Protein AF-A0A195E1C8-F1 (afdb_monomer)

InterPro domains:
  IPR008906 HAT, C-terminal dimerisation domain [PF05699] (129-199)
  IPR012337 Ribonuclease H-like superfamily [SSF53098] (57-199)
  IPR036397 Ribonuclease H superfamily [G3DSA:3.30.420.10] (8-126)
  IPR052709 Transposase-Methyltransferase Hybrid [PTHR46060] (1-64)

Organism: NCBI:txid471704

Sequence (203 aa):
MKKLSARWVPRLLTVDQKQQRVDDSTAGLALLQRNRANFFRRFETMAETWIHYHTSEFIRQSAEIAMMADKYNLVKTLFLCKCEKLYRREVSTNEEKNSSTSSNDEDFFHDFIKNSNTNNPIEKQNIVEMECLRYFEDKSKTVDSIINYNLIQKVFRQYNTILPSSVPVERLFSASDQILTPRTNRLSDTMFEILLMLKKREK

Mean predicted aligned error: 19.1 Å

Foldseek 3Di:
DDCPDLDDDDPDDDPVRVVVVVVVVVVLVVVCVVCVPCSVVPDDDDDDHDDDDDDDVVCVVVVVVVVVVVVVVVVLVVVLVVLLVVLVVVVVVVVVPPPDDDDDDDDPCPVVPVPDDDDDPVVSSVVSVVLVVVVVPDPDPDPVVCVVRVSSVVVCCVPVVPDPDCVVVVVLVVVLCVCCDPVNVPDDPVRSVVVSVVVVVVD

pLDDT: mean 75.33, std 15.94, range [32.06, 96.75]

Structure (mmCIF, N/CA/C/O backbone):
data_AF-A0A195E1C8-F1
#
_entry.id   AF-A0A195E1C8-F1
#
loop_
_atom_site.group_PDB
_atom_site.id
_atom_site.type_symbol
_atom_site.label_atom_id
_atom_site.label_alt_id
_atom_site.label_comp_id
_atom_site.label_asym_id
_atom_site.label_entity_id
_atom_site.label_seq_id
_atom_site.pdbx_PDB_ins_code
_atom_site.Cartn_x
_atom_site.Cartn_y
_atom_site.Cartn_z
_atom_site.occupancy
_atom_site.B_iso_or_equiv
_atom_site.auth_seq_id
_atom_site.auth_comp_id
_atom_site.auth_asym_id
_atom_site.auth_atom_id
_atom_site.pdbx_PDB_model_num
ATOM 1 N N . MET A 1 1 ? 26.237 -40.849 0.574 1.00 56.75 1 MET A N 1
ATOM 2 C CA . MET A 1 1 ? 26.755 -39.477 0.351 1.00 56.75 1 MET A CA 1
ATOM 3 C C . MET A 1 1 ? 26.940 -38.790 1.699 1.00 56.75 1 MET A C 1
ATOM 5 O O . MET A 1 1 ? 26.199 -39.126 2.611 1.00 56.75 1 MET A O 1
ATOM 9 N N . LYS A 1 2 ? 27.943 -37.920 1.870 1.00 57.19 2 LYS A N 1
ATOM 10 C CA . LYS A 1 2 ? 28.095 -37.101 3.090 1.00 57.19 2 LYS A CA 1
ATOM 11 C C . LYS A 1 2 ? 27.652 -35.675 2.750 1.00 57.19 2 LYS A C 1
ATOM 13 O O . LYS A 1 2 ? 28.057 -35.159 1.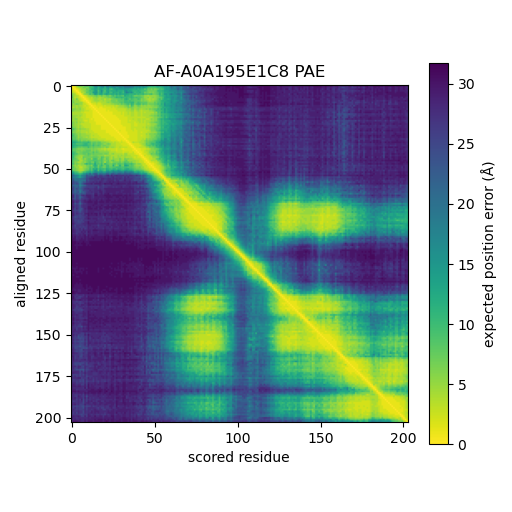713 1.00 57.19 2 LYS A O 1
ATOM 18 N N . LYS A 1 3 ? 26.819 -35.061 3.590 1.00 66.12 3 LYS A N 1
ATOM 19 C CA . LYS A 1 3 ? 26.414 -33.658 3.432 1.00 66.12 3 LYS A CA 1
ATOM 20 C C . LYS A 1 3 ? 27.572 -32.780 3.920 1.00 66.12 3 LYS A C 1
ATOM 22 O O . LYS A 1 3 ? 27.822 -32.721 5.115 1.00 66.12 3 LYS A O 1
ATOM 27 N N . LEU A 1 4 ? 28.333 -32.205 2.988 1.00 63.31 4 LEU A N 1
ATOM 28 C CA . LEU A 1 4 ? 29.493 -31.343 3.280 1.00 63.31 4 LEU A CA 1
ATOM 29 C C . LEU A 1 4 ? 29.140 -29.850 3.209 1.00 63.31 4 LEU A C 1
ATOM 31 O O . LEU A 1 4 ? 29.823 -29.022 3.798 1.00 63.31 4 LEU A O 1
ATOM 35 N N . SER A 1 5 ? 28.065 -29.512 2.501 1.00 69.81 5 SER A N 1
ATOM 36 C CA . SER A 1 5 ? 27.482 -28.175 2.419 1.00 69.81 5 SER A CA 1
ATOM 37 C C . SER A 1 5 ? 25.958 -28.303 2.317 1.00 69.81 5 SER A C 1
ATOM 39 O O . SER A 1 5 ? 25.418 -29.413 2.365 1.00 69.81 5 SER A O 1
ATOM 41 N N . ALA A 1 6 ? 25.234 -27.192 2.150 1.00 67.88 6 ALA A N 1
ATOM 42 C CA . ALA A 1 6 ? 23.796 -27.231 1.861 1.00 67.88 6 ALA A CA 1
ATOM 43 C C . ALA A 1 6 ? 23.455 -28.073 0.608 1.00 67.88 6 ALA A C 1
ATOM 45 O O . ALA A 1 6 ? 22.307 -28.484 0.442 1.00 67.88 6 ALA A O 1
ATOM 46 N N . ARG A 1 7 ? 24.455 -28.383 -0.233 1.00 72.19 7 ARG A N 1
ATOM 47 C CA . ARG A 1 7 ? 24.347 -29.225 -1.426 1.00 72.19 7 ARG A CA 1
ATOM 48 C C . ARG A 1 7 ? 24.925 -30.624 -1.202 1.00 72.19 7 ARG A C 1
ATOM 50 O O . ARG A 1 7 ? 25.879 -30.836 -0.451 1.00 72.19 7 ARG A O 1
ATOM 57 N N . TRP A 1 8 ? 24.363 -31.591 -1.919 1.00 74.62 8 TRP A N 1
ATOM 58 C CA . TRP A 1 8 ? 24.885 -32.951 -1.966 1.00 74.62 8 TRP A CA 1
ATOM 59 C C . TRP A 1 8 ? 26.153 -32.995 -2.817 1.00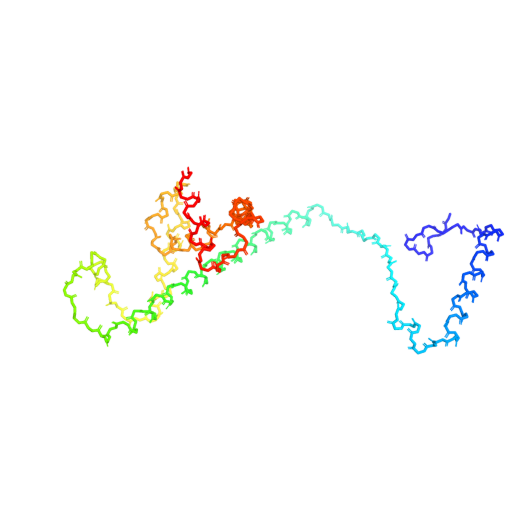 74.62 8 TRP A C 1
ATOM 61 O O . TRP A 1 8 ? 26.122 -32.677 -4.003 1.00 74.62 8 TRP A O 1
ATOM 71 N N . VAL A 1 9 ? 27.268 -33.403 -2.213 1.00 78.44 9 VAL A N 1
ATOM 72 C CA . VAL A 1 9 ? 28.532 -33.628 -2.924 1.00 78.44 9 VAL A CA 1
ATOM 73 C C . VAL A 1 9 ? 28.805 -35.138 -2.964 1.00 78.44 9 VAL A C 1
ATOM 75 O O . VAL A 1 9 ? 28.730 -35.795 -1.915 1.00 78.44 9 VAL A O 1
ATOM 78 N N . PRO A 1 10 ? 29.102 -35.721 -4.142 1.00 82.06 10 PRO A N 1
ATOM 79 C CA . PRO A 1 10 ? 29.495 -37.122 -4.253 1.00 82.06 10 PRO A CA 1
ATOM 80 C C . PRO A 1 10 ? 30.696 -37.450 -3.361 1.00 82.06 10 PRO A C 1
ATOM 82 O O . PRO A 1 10 ? 31.573 -36.619 -3.140 1.00 82.06 10 PRO A O 1
ATOM 85 N N . ARG A 1 11 ? 30.750 -38.682 -2.840 1.00 79.62 11 ARG A N 1
ATOM 86 C CA . ARG A 1 11 ? 31.858 -39.111 -1.964 1.00 79.62 11 ARG A CA 1
ATOM 87 C C . ARG A 1 11 ? 33.185 -39.226 -2.729 1.00 79.62 11 ARG A C 1
ATOM 89 O O . ARG A 1 11 ? 34.232 -39.006 -2.133 1.00 79.62 11 ARG A O 1
ATOM 96 N N . LEU A 1 12 ? 33.131 -39.566 -4.015 1.00 86.62 12 LEU A N 1
ATOM 97 C CA . LEU A 1 12 ? 34.284 -39.663 -4.903 1.00 86.62 12 LEU A CA 1
ATOM 98 C C . LEU A 1 12 ? 33.998 -38.834 -6.157 1.00 86.62 12 LEU A C 1
ATOM 100 O O . LEU A 1 12 ? 32.923 -38.962 -6.737 1.00 86.62 12 LEU A O 1
ATOM 104 N N . LEU A 1 13 ? 34.946 -37.982 -6.541 1.00 87.81 13 LEU A N 1
ATOM 105 C CA . LEU A 1 13 ? 34.882 -37.210 -7.782 1.00 87.81 13 LEU A CA 1
ATOM 106 C C . LEU A 1 13 ? 35.464 -38.029 -8.934 1.00 87.81 13 LEU A C 1
ATOM 108 O O . LEU A 1 13 ? 36.477 -38.714 -8.745 1.00 87.81 13 LEU A O 1
ATOM 112 N N . THR A 1 14 ? 34.862 -37.914 -10.116 1.00 93.00 14 THR A N 1
ATOM 113 C CA . THR A 1 14 ? 35.439 -38.461 -11.352 1.00 93.00 14 THR A CA 1
ATOM 114 C C . THR A 1 14 ? 36.724 -37.716 -11.719 1.00 93.00 14 THR A C 1
ATOM 116 O O . THR A 1 14 ? 37.003 -36.636 -11.190 1.00 93.00 14 THR A O 1
ATOM 119 N N . VAL A 1 15 ? 37.529 -38.295 -12.611 1.00 94.56 15 VAL A N 1
ATOM 120 C CA . VAL A 1 15 ? 38.756 -37.648 -13.103 1.00 94.56 15 VAL A CA 1
ATOM 121 C C . VAL A 1 15 ? 38.426 -36.291 -13.732 1.00 94.56 15 VAL A C 1
ATOM 123 O O . VAL A 1 15 ? 39.026 -35.292 -13.348 1.00 94.56 15 VAL A O 1
ATOM 126 N N . ASP A 1 16 ? 37.382 -36.224 -14.558 1.00 94.56 16 ASP A N 1
ATOM 127 C CA . ASP A 1 16 ? 36.957 -34.984 -15.221 1.00 94.56 16 ASP A CA 1
ATOM 128 C C . ASP A 1 16 ? 36.503 -33.908 -14.226 1.00 94.56 16 ASP A C 1
ATOM 130 O O . ASP A 1 16 ? 36.872 -32.745 -14.342 1.00 94.56 16 ASP A O 1
ATOM 134 N N . GLN A 1 17 ? 35.761 -34.285 -13.176 1.00 92.12 17 GLN A N 1
ATOM 135 C CA . GLN A 1 17 ? 35.348 -33.346 -12.125 1.00 92.12 17 GLN A CA 1
ATOM 136 C C . GLN A 1 17 ? 36.534 -32.797 -11.327 1.00 92.12 17 GLN A C 1
ATOM 138 O O . GLN A 1 17 ? 36.474 -31.674 -10.822 1.00 92.12 17 GLN A O 1
ATOM 143 N N . LYS A 1 18 ? 37.596 -33.593 -11.160 1.00 94.69 18 LYS A N 1
ATOM 144 C CA . LYS A 1 18 ? 38.837 -33.126 -10.534 1.00 94.69 18 LYS A CA 1
ATOM 145 C C . LYS A 1 18 ? 39.574 -32.178 -11.46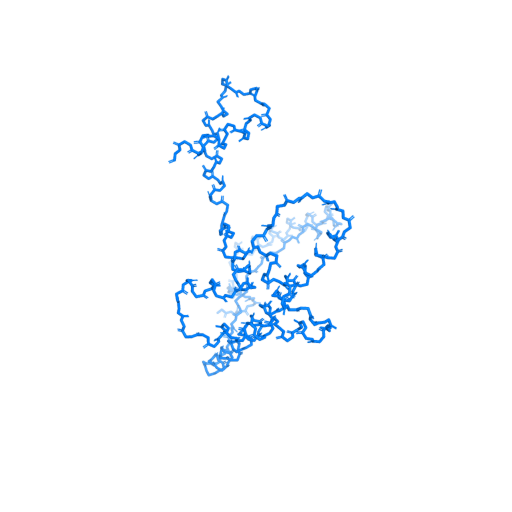7 1.00 94.69 18 LYS A C 1
ATOM 147 O O . LYS A 1 18 ? 40.014 -31.135 -10.997 1.00 94.69 18 LYS A O 1
ATOM 152 N N . GLN A 1 19 ? 39.652 -32.515 -12.753 1.00 96.00 19 GLN A N 1
ATOM 153 C CA . GLN A 1 19 ? 40.309 -31.678 -13.748 1.00 96.00 19 GLN A CA 1
ATOM 154 C C . GLN A 1 19 ? 39.620 -30.316 -13.862 1.00 96.00 19 GLN A C 1
ATOM 156 O O . GLN A 1 19 ? 40.274 -29.300 -13.667 1.00 96.00 19 GLN A O 1
ATOM 161 N N . GLN A 1 20 ? 38.290 -30.290 -13.984 1.00 95.94 20 GLN A N 1
ATOM 162 C CA . GLN A 1 20 ? 37.521 -29.044 -14.025 1.00 95.94 20 GLN A CA 1
ATOM 163 C C . GLN A 1 20 ? 37.791 -28.153 -12.804 1.00 95.94 20 GLN A C 1
ATOM 165 O O . GLN A 1 20 ? 37.985 -26.951 -12.931 1.00 95.94 20 GLN A O 1
ATOM 170 N N . ARG A 1 21 ? 37.869 -28.740 -11.601 1.00 95.19 21 ARG A N 1
ATOM 171 C CA . ARG A 1 21 ? 38.192 -27.983 -10.381 1.00 95.19 21 ARG A CA 1
ATOM 172 C C . ARG A 1 21 ? 39.600 -27.398 -10.407 1.00 95.19 21 ARG A C 1
ATOM 174 O O . ARG A 1 21 ? 39.793 -26.301 -9.883 1.00 95.19 21 ARG A O 1
ATOM 181 N N . VAL A 1 22 ? 40.574 -28.130 -10.949 1.00 96.12 22 VAL A N 1
ATOM 182 C CA . VAL A 1 22 ? 41.952 -27.646 -11.112 1.00 96.12 22 VAL A CA 1
ATOM 183 C C . VAL A 1 22 ? 41.982 -26.501 -12.119 1.00 96.12 22 VAL A C 1
ATOM 185 O O . VAL A 1 22 ? 42.577 -25.466 -11.822 1.00 96.12 22 VAL A O 1
ATOM 188 N N . ASP A 1 23 ? 41.291 -26.643 -13.247 1.00 96.75 23 ASP A N 1
ATOM 189 C CA . ASP A 1 23 ? 41.237 -25.631 -14.303 1.00 96.75 23 ASP A CA 1
ATOM 190 C C . ASP A 1 23 ? 40.581 -24.337 -13.792 1.00 96.75 23 ASP A C 1
ATOM 192 O O . ASP A 1 23 ? 41.184 -23.263 -13.870 1.00 96.75 23 ASP A O 1
ATOM 196 N N . ASP A 1 24 ? 39.411 -24.444 -13.151 1.00 94.44 24 ASP A N 1
ATOM 197 C CA . ASP A 1 24 ? 38.686 -23.310 -12.560 1.00 94.44 24 ASP A CA 1
ATOM 198 C C . ASP A 1 24 ? 39.522 -22.600 -11.482 1.00 94.44 24 ASP A C 1
ATOM 200 O O . ASP A 1 24 ? 39.587 -21.368 -11.429 1.00 94.44 24 ASP A O 1
ATOM 204 N N . SER A 1 25 ? 40.201 -23.374 -10.626 1.00 95.19 25 SER A N 1
ATOM 205 C CA . SER A 1 25 ? 41.055 -22.825 -9.564 1.00 95.19 25 SER A CA 1
ATOM 206 C C . SER A 1 25 ? 42.286 -22.126 -10.135 1.00 95.19 25 SER A C 1
ATOM 208 O O . SER A 1 25 ? 42.675 -21.067 -9.643 1.00 95.19 25 SER A O 1
ATOM 210 N N . THR A 1 26 ? 42.883 -22.687 -11.189 1.00 95.88 26 THR A N 1
ATOM 211 C CA . THR A 1 26 ? 44.048 -22.109 -11.870 1.00 95.88 26 THR A CA 1
ATOM 212 C C . THR A 1 26 ? 43.671 -20.797 -12.558 1.00 95.88 26 THR A C 1
ATOM 214 O O . THR A 1 26 ? 44.369 -19.794 -12.399 1.00 95.88 26 THR A O 1
ATOM 217 N N . ALA A 1 27 ? 42.525 -20.762 -13.244 1.00 94.12 27 ALA A N 1
ATOM 218 C CA . ALA A 1 27 ? 41.994 -19.553 -13.868 1.00 94.12 27 ALA A CA 1
ATOM 219 C C . ALA A 1 27 ? 41.668 -18.463 -12.830 1.00 94.12 27 ALA A C 1
ATOM 221 O O . ALA A 1 27 ? 42.067 -17.305 -12.987 1.00 94.12 27 ALA A O 1
ATOM 222 N N . GLY A 1 28 ? 40.999 -18.831 -11.732 1.00 92.19 28 GLY A N 1
ATOM 223 C CA . GLY A 1 28 ? 40.702 -17.915 -10.630 1.00 92.19 28 GLY A CA 1
ATOM 224 C C . GLY A 1 28 ? 41.965 -17.355 -9.970 1.00 92.19 28 GLY A C 1
ATOM 225 O O . GLY A 1 28 ? 42.050 -16.153 -9.709 1.00 92.19 28 GLY A O 1
ATOM 226 N N . LEU A 1 29 ? 42.982 -18.198 -9.761 1.00 93.06 29 LEU A N 1
ATOM 227 C CA . LEU A 1 29 ? 44.265 -17.789 -9.192 1.00 93.06 29 LEU A CA 1
ATOM 228 C C . LEU A 1 29 ? 45.007 -16.805 -10.101 1.00 93.06 29 LEU A C 1
ATOM 230 O O . LEU A 1 29 ? 45.518 -15.799 -9.609 1.00 93.06 29 LEU A O 1
ATOM 234 N N . ALA A 1 30 ? 45.030 -17.045 -11.414 1.00 94.00 30 ALA A N 1
ATOM 235 C CA . ALA A 1 30 ? 45.647 -16.128 -12.370 1.00 94.00 30 ALA A CA 1
ATOM 236 C C . ALA A 1 30 ? 44.975 -14.741 -12.342 1.00 94.00 30 ALA A C 1
ATOM 238 O O . ALA A 1 30 ? 45.653 -13.710 -12.334 1.00 94.00 30 ALA A O 1
ATOM 239 N N . LEU A 1 31 ? 43.640 -14.694 -12.252 1.00 90.12 31 LEU A N 1
ATOM 240 C CA . LEU A 1 31 ? 42.887 -13.442 -12.115 1.00 90.12 31 LEU A CA 1
ATOM 241 C C . LEU A 1 31 ? 43.182 -12.723 -10.792 1.00 90.12 31 LEU A C 1
ATOM 243 O O . LEU A 1 31 ? 43.354 -11.499 -10.783 1.00 90.12 31 LEU A O 1
ATOM 247 N N . LEU A 1 32 ? 43.286 -13.475 -9.694 1.00 91.56 32 LEU A N 1
ATOM 248 C CA . LEU A 1 32 ? 43.648 -12.946 -8.383 1.00 91.56 32 LEU A CA 1
ATOM 249 C C . LEU A 1 32 ? 45.070 -12.369 -8.376 1.00 91.56 32 LEU A C 1
ATOM 251 O O . LEU A 1 32 ? 45.284 -11.281 -7.843 1.00 91.56 32 LEU A O 1
ATOM 255 N N . GLN A 1 33 ? 46.035 -13.068 -8.977 1.00 92.62 33 GLN A N 1
ATOM 256 C CA . GLN A 1 33 ? 47.421 -12.606 -9.082 1.00 92.62 33 GLN A CA 1
ATOM 257 C 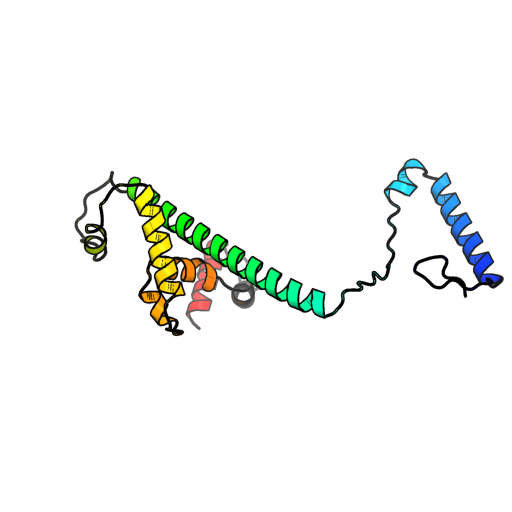C . GLN A 1 33 ? 47.531 -11.344 -9.945 1.00 92.62 33 GLN A C 1
ATOM 259 O O . GLN A 1 33 ? 48.260 -10.421 -9.587 1.00 92.62 33 GLN A O 1
ATOM 264 N N . ARG A 1 34 ? 46.757 -11.257 -11.034 1.00 92.25 34 ARG A N 1
ATOM 265 C CA . ARG A 1 34 ? 46.760 -10.101 -11.942 1.00 92.25 34 ARG A CA 1
ATOM 266 C C . ARG A 1 34 ? 46.218 -8.820 -11.304 1.00 92.25 34 ARG A C 1
ATOM 268 O O . ARG A 1 34 ? 46.690 -7.736 -11.628 1.00 92.25 34 ARG A O 1
ATOM 275 N N . ASN A 1 35 ? 45.203 -8.908 -10.440 1.00 89.50 35 ASN A N 1
ATOM 276 C CA . ASN A 1 35 ? 44.601 -7.727 -9.811 1.00 89.50 35 ASN A CA 1
ATOM 277 C C . ASN A 1 35 ? 44.034 -8.033 -8.419 1.00 89.50 35 ASN A C 1
ATOM 279 O O . ASN A 1 35 ? 42.823 -7.978 -8.184 1.00 89.50 35 ASN A O 1
ATOM 283 N N . ARG A 1 36 ? 44.936 -8.313 -7.475 1.00 89.25 36 ARG A N 1
ATOM 284 C CA . ARG A 1 36 ? 44.589 -8.683 -6.096 1.00 89.25 36 ARG A CA 1
ATOM 285 C C . ARG A 1 36 ? 43.694 -7.653 -5.402 1.00 89.25 36 ARG A C 1
ATOM 287 O O . ARG A 1 36 ? 42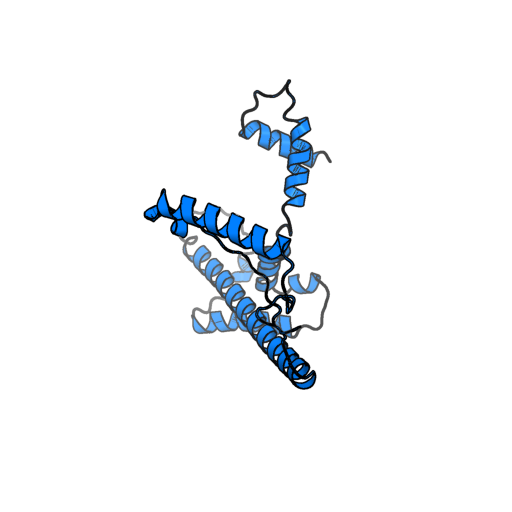.752 -8.035 -4.715 1.00 89.25 36 ARG A O 1
ATOM 294 N N . ALA A 1 37 ? 43.971 -6.362 -5.600 1.00 88.25 37 ALA A N 1
ATOM 295 C CA . ALA A 1 37 ? 43.271 -5.268 -4.924 1.00 88.25 37 ALA A CA 1
ATOM 296 C C . ALA A 1 37 ? 41.787 -5.155 -5.320 1.00 88.25 37 ALA A C 1
ATOM 298 O O . ALA A 1 37 ? 40.964 -4.742 -4.508 1.00 88.25 37 ALA A O 1
ATOM 299 N N . ASN A 1 38 ? 41.429 -5.520 -6.556 1.00 86.62 38 ASN A N 1
ATOM 300 C CA . ASN A 1 38 ? 40.048 -5.421 -7.038 1.00 86.62 38 ASN A CA 1
ATOM 301 C C . ASN A 1 38 ? 39.312 -6.756 -7.097 1.00 86.62 38 ASN A C 1
ATOM 303 O O . ASN A 1 38 ? 38.085 -6.734 -7.163 1.00 86.62 38 ASN A O 1
ATOM 307 N N . PHE A 1 39 ? 40.031 -7.882 -7.098 1.00 87.69 39 PHE A N 1
ATOM 308 C CA . PHE A 1 39 ? 39.445 -9.207 -7.282 1.00 87.69 39 PHE A CA 1
ATOM 309 C C . PHE A 1 39 ? 38.336 -9.472 -6.262 1.00 87.69 39 PHE A C 1
ATOM 311 O O . PHE A 1 39 ? 37.189 -9.657 -6.648 1.00 87.69 39 PHE A O 1
ATOM 318 N N . PHE A 1 40 ? 38.642 -9.361 -4.966 1.00 87.25 40 PHE A N 1
ATOM 319 C CA . PHE A 1 40 ? 37.658 -9.610 -3.908 1.00 87.25 40 PHE A CA 1
ATOM 320 C C . PHE A 1 40 ? 36.590 -8.523 -3.793 1.00 87.25 40 PHE A C 1
ATOM 322 O O . PHE A 1 40 ? 35.475 -8.817 -3.389 1.00 87.25 40 PHE A O 1
ATOM 329 N N . ARG A 1 41 ? 36.889 -7.279 -4.191 1.00 87.19 41 ARG A N 1
ATOM 330 C CA . ARG A 1 41 ? 35.912 -6.179 -4.134 1.00 87.19 41 ARG A CA 1
ATOM 331 C C . ARG A 1 41 ? 34.766 -6.351 -5.134 1.00 87.19 41 ARG A C 1
ATOM 333 O O . ARG A 1 41 ? 33.719 -5.747 -4.962 1.00 87.19 41 ARG A O 1
ATOM 340 N N . ARG A 1 42 ? 34.987 -7.109 -6.209 1.00 83.06 42 ARG A N 1
ATOM 341 C CA . ARG A 1 42 ? 33.986 -7.367 -7.258 1.00 83.06 42 ARG A CA 1
ATOM 342 C C . ARG A 1 42 ? 33.461 -8.802 -7.225 1.00 83.06 42 ARG A C 1
ATOM 344 O O . ARG A 1 42 ? 32.685 -9.177 -8.099 1.00 83.06 42 ARG A O 1
ATOM 351 N N . PHE A 1 43 ? 33.939 -9.614 -6.284 1.00 81.75 43 PHE A N 1
ATOM 352 C CA . PHE A 1 43 ? 33.589 -11.021 -6.198 1.00 81.75 43 PHE A CA 1
ATOM 353 C C . PHE A 1 43 ? 32.328 -11.178 -5.354 1.00 81.75 43 PHE A C 1
ATOM 355 O O . PHE A 1 43 ? 32.394 -11.227 -4.130 1.00 81.75 43 PHE A O 1
ATOM 362 N N . GLU A 1 44 ? 31.186 -11.251 -6.027 1.00 79.06 44 GLU A N 1
ATOM 363 C CA . GLU A 1 44 ? 29.890 -11.487 -5.397 1.00 79.06 44 GLU A CA 1
ATOM 364 C C . GLU A 1 44 ? 29.531 -12.971 -5.486 1.00 79.06 44 GLU A C 1
ATOM 366 O O . GLU A 1 44 ? 29.544 -13.568 -6.566 1.00 79.06 44 GLU A O 1
ATOM 371 N N . THR A 1 45 ? 29.205 -13.582 -4.347 1.00 84.88 45 THR A N 1
ATOM 372 C CA . THR A 1 45 ? 28.768 -14.983 -4.284 1.00 84.88 45 THR A CA 1
ATOM 373 C C . THR A 1 45 ? 27.290 -15.064 -3.948 1.00 84.88 45 THR A C 1
ATOM 375 O O . THR A 1 45 ? 26.849 -14.456 -2.977 1.00 84.88 45 THR A O 1
ATOM 378 N N . MET A 1 46 ? 26.544 -15.891 -4.678 1.00 74.50 46 MET A N 1
ATOM 379 C CA . MET A 1 46 ? 25.157 -16.221 -4.357 1.00 74.50 46 MET A CA 1
ATOM 380 C C . MET A 1 46 ? 25.031 -17.726 -4.103 1.00 74.50 46 MET A C 1
ATOM 382 O O . MET A 1 46 ? 25.520 -18.537 -4.891 1.00 74.50 46 MET A O 1
ATOM 386 N N . ALA A 1 47 ? 24.374 -18.107 -3.007 1.00 79.19 47 ALA A N 1
ATOM 387 C CA . ALA A 1 47 ? 24.078 -19.499 -2.686 1.00 79.19 47 ALA A CA 1
ATOM 388 C C . ALA A 1 47 ? 22.712 -19.625 -2.003 1.00 79.19 47 ALA A C 1
ATOM 390 O O . ALA A 1 47 ? 22.294 -18.748 -1.253 1.00 79.19 47 ALA A O 1
ATOM 391 N N . GLU A 1 48 ? 22.040 -20.748 -2.236 1.00 81.56 48 GLU A N 1
ATOM 392 C CA . GLU A 1 48 ? 20.762 -21.081 -1.608 1.00 81.56 48 GLU A CA 1
ATOM 393 C C . GLU A 1 48 ? 20.990 -22.030 -0.430 1.00 81.56 48 GLU A C 1
ATOM 395 O O . GLU A 1 48 ? 21.765 -22.987 -0.524 1.00 81.56 48 GLU A O 1
ATOM 400 N N . THR A 1 49 ? 20.304 -21.780 0.684 1.00 80.94 49 THR A N 1
ATOM 401 C CA . THR A 1 49 ? 20.284 -22.673 1.848 1.00 80.94 49 THR A CA 1
ATOM 402 C C . THR A 1 49 ? 18.846 -22.853 2.316 1.00 80.94 49 THR A C 1
ATOM 404 O O . THR A 1 49 ? 18.140 -21.878 2.551 1.00 80.94 49 THR A O 1
ATOM 407 N N . TRP A 1 50 ? 18.416 -24.107 2.465 1.00 79.19 50 TRP A N 1
ATOM 408 C CA . TRP A 1 50 ? 17.104 -24.438 3.020 1.00 79.19 50 TRP A CA 1
ATOM 409 C C . TRP A 1 50 ? 17.101 -24.219 4.535 1.00 79.19 50 TRP A C 1
ATOM 411 O O . TRP A 1 50 ? 17.865 -24.864 5.257 1.00 79.19 50 TRP A O 1
ATOM 421 N N . ILE A 1 51 ? 16.232 -23.327 5.010 1.00 79.94 51 ILE A N 1
ATOM 422 C CA . ILE A 1 51 ? 15.980 -23.098 6.435 1.00 79.94 51 ILE A CA 1
ATOM 423 C C . ILE A 1 51 ? 14.730 -23.892 6.811 1.00 79.94 51 ILE A C 1
ATOM 425 O O . ILE A 1 51 ? 13.630 -23.595 6.347 1.00 79.94 51 ILE A O 1
ATOM 429 N N . HIS A 1 52 ? 14.901 -24.926 7.633 1.00 76.62 52 HIS A N 1
ATOM 430 C CA . HIS A 1 52 ? 13.783 -25.711 8.145 1.00 76.62 52 HIS A CA 1
ATOM 431 C C . HIS A 1 52 ? 13.275 -25.083 9.444 1.00 76.62 52 HIS A C 1
ATOM 433 O O . HIS A 1 52 ? 13.951 -25.142 10.469 1.00 76.62 52 HIS A O 1
ATOM 439 N N . TYR A 1 53 ? 12.079 -24.498 9.403 1.00 63.72 53 TYR A N 1
ATOM 440 C CA . TYR A 1 53 ? 11.370 -24.071 10.604 1.00 63.72 53 TYR A CA 1
ATOM 441 C C . TYR A 1 53 ? 10.606 -25.261 11.179 1.00 63.72 53 TYR A C 1
ATOM 443 O O . TYR A 1 53 ? 9.723 -25.811 10.523 1.00 63.72 53 TYR A O 1
ATOM 451 N N . HIS A 1 54 ? 10.957 -25.666 12.398 1.00 64.75 54 HIS A N 1
ATOM 452 C CA . HIS A 1 54 ? 10.167 -26.621 13.163 1.00 64.75 54 HIS A CA 1
ATOM 453 C C . HIS A 1 54 ? 9.356 -25.863 14.215 1.00 64.75 54 HIS A C 1
ATOM 455 O O . HIS A 1 54 ? 9.886 -25.464 15.251 1.00 64.75 54 HIS A O 1
ATOM 461 N N . THR A 1 55 ? 8.058 -25.707 13.977 1.00 49.88 55 THR A N 1
ATOM 462 C CA . THR A 1 55 ? 7.110 -25.143 14.946 1.00 49.88 55 THR A CA 1
ATOM 463 C C . THR A 1 55 ? 5.922 -26.089 15.056 1.00 49.88 55 THR A C 1
ATOM 465 O O . THR A 1 55 ? 5.339 -26.462 14.041 1.00 49.88 55 THR A O 1
ATOM 468 N N . SER A 1 56 ? 5.579 -26.522 16.274 1.00 60.78 56 SER A N 1
ATOM 469 C CA . SER A 1 56 ? 4.391 -27.357 16.483 1.00 60.78 56 SER A CA 1
ATOM 470 C C . SER A 1 56 ? 3.127 -26.552 16.159 1.00 60.78 56 SER A C 1
ATOM 472 O O . SER A 1 56 ? 3.073 -25.344 16.406 1.00 60.78 56 SER A O 1
ATOM 474 N N . GLU A 1 57 ? 2.094 -27.200 15.615 1.00 57.50 57 GLU A N 1
ATOM 475 C CA . GLU A 1 57 ? 0.843 -26.525 15.228 1.00 57.50 57 GLU A CA 1
ATOM 476 C C . GLU A 1 57 ? 0.165 -25.786 16.396 1.00 57.50 57 GLU A C 1
ATOM 478 O O . GLU A 1 57 ? -0.482 -24.761 16.189 1.00 57.50 57 GLU A O 1
ATOM 483 N N . PHE A 1 58 ? 0.386 -26.243 17.632 1.00 56.09 58 PHE A N 1
ATOM 484 C CA . PHE A 1 58 ? -0.107 -25.596 18.849 1.00 56.09 58 PHE A CA 1
ATOM 485 C C . PHE A 1 58 ? 0.540 -24.222 19.100 1.00 56.09 58 PHE A C 1
ATOM 487 O O . PHE A 1 58 ? -0.142 -23.257 19.451 1.00 56.09 58 PHE A O 1
ATOM 494 N N . ILE A 1 59 ? 1.851 -24.102 18.855 1.00 60.03 59 ILE A N 1
ATOM 495 C CA . ILE A 1 59 ? 2.557 -22.812 18.896 1.00 60.03 59 ILE A CA 1
ATOM 496 C C . ILE A 1 59 ? 2.088 -21.930 17.735 1.00 60.03 59 ILE A C 1
ATOM 498 O O . ILE A 1 59 ? 1.996 -20.720 17.895 1.00 60.03 59 ILE A O 1
ATOM 502 N N . ARG A 1 60 ? 1.720 -22.518 16.588 1.00 58.44 60 ARG A N 1
ATOM 503 C CA . ARG A 1 60 ? 1.194 -21.765 15.444 1.00 58.44 60 ARG A CA 1
ATOM 504 C C . ARG A 1 60 ? -0.153 -21.119 15.753 1.00 58.44 60 ARG A C 1
ATOM 506 O O . ARG A 1 60 ? -0.279 -19.926 15.540 1.00 58.44 60 ARG A O 1
ATOM 513 N N . GLN A 1 61 ? -1.117 -21.862 16.296 1.00 58.38 61 GLN A N 1
ATOM 514 C CA . GLN A 1 61 ? -2.446 -21.320 16.616 1.00 58.38 61 GLN A CA 1
ATOM 515 C C . GLN A 1 61 ? -2.394 -20.273 17.735 1.00 58.38 61 GLN A C 1
ATOM 517 O O . GLN A 1 61 ? -3.018 -19.221 17.629 1.00 58.38 61 GLN A O 1
ATOM 522 N N . SER A 1 62 ? -1.625 -20.532 18.796 1.00 61.19 62 SER A N 1
ATOM 523 C CA . SER A 1 62 ? -1.465 -19.570 19.893 1.00 61.19 62 SER A CA 1
ATOM 524 C C . SER A 1 62 ? -0.710 -18.310 19.454 1.00 61.19 62 SER A C 1
ATOM 526 O O . SER A 1 62 ? -1.151 -17.205 19.768 1.00 61.19 62 SER A O 1
ATOM 528 N N . ALA A 1 63 ? 0.364 -18.450 18.669 1.00 63.41 63 ALA A N 1
ATOM 529 C CA . ALA A 1 63 ? 1.064 -17.313 18.080 1.00 63.41 63 ALA A CA 1
ATOM 530 C C . ALA A 1 63 ? 0.195 -16.571 17.061 1.00 63.41 63 ALA A C 1
ATOM 532 O O . ALA A 1 63 ? 0.240 -15.354 17.026 1.00 63.41 63 ALA A O 1
ATOM 533 N N . GLU A 1 64 ? -0.625 -17.260 16.269 1.00 65.19 64 GLU A N 1
ATOM 534 C CA . GLU A 1 64 ? -1.526 -16.645 15.293 1.00 65.19 64 GLU A CA 1
ATOM 535 C C . GLU A 1 64 ? -2.623 -15.825 15.983 1.00 65.19 64 GLU A C 1
ATOM 537 O O . GLU A 1 64 ? -2.863 -14.693 15.580 1.00 65.19 64 GLU A O 1
ATOM 542 N N . ILE A 1 65 ? -3.219 -16.322 17.073 1.00 68.62 65 ILE A N 1
ATOM 543 C CA . ILE A 1 65 ? -4.200 -15.569 17.875 1.00 68.62 65 ILE A CA 1
ATOM 544 C C . ILE A 1 65 ? -3.543 -14.369 18.570 1.00 68.62 65 ILE A C 1
ATOM 546 O O . ILE A 1 65 ? -4.091 -13.267 18.517 1.00 68.62 65 ILE A O 1
ATOM 550 N N . ALA A 1 66 ? -2.366 -14.552 19.179 1.00 66.75 66 ALA A N 1
ATOM 551 C CA . ALA A 1 66 ? -1.619 -13.460 19.806 1.00 66.75 66 ALA A CA 1
ATOM 552 C C . ALA A 1 66 ? -1.199 -12.402 18.773 1.00 66.75 66 ALA A C 1
ATOM 554 O O . ALA A 1 66 ? -1.450 -11.217 18.964 1.00 66.75 66 ALA A O 1
ATOM 555 N N . MET A 1 67 ? -0.684 -12.830 17.618 1.00 64.56 67 MET A N 1
ATOM 556 C CA . MET A 1 67 ? -0.367 -11.956 16.487 1.00 64.56 67 MET A CA 1
ATOM 557 C C . MET A 1 67 ? -1.607 -11.249 15.944 1.00 64.56 67 MET A C 1
ATOM 559 O O . MET A 1 67 ? -1.514 -10.094 15.539 1.00 64.56 67 MET A O 1
ATOM 563 N N . MET A 1 68 ? -2.768 -11.905 15.915 1.00 69.75 68 MET A N 1
ATOM 564 C CA . MET A 1 68 ? -4.011 -11.297 15.443 1.00 69.75 68 MET A CA 1
ATOM 565 C C . MET A 1 68 ? -4.520 -10.237 16.427 1.00 69.75 68 MET A C 1
ATOM 567 O O . MET A 1 68 ? -4.957 -9.171 15.992 1.00 69.75 68 MET A O 1
ATOM 571 N N . ALA A 1 69 ? -4.417 -10.490 17.735 1.00 72.19 69 ALA A N 1
ATOM 572 C CA . ALA A 1 69 ? -4.735 -9.522 18.783 1.00 72.19 69 ALA A CA 1
ATOM 573 C C . ALA A 1 69 ? -3.770 -8.324 18.756 1.00 72.19 69 ALA A C 1
ATOM 575 O O . ALA A 1 69 ? -4.215 -7.175 18.751 1.00 72.19 69 ALA A O 1
ATOM 576 N N . ASP A 1 70 ? -2.466 -8.575 18.628 1.00 74.44 70 ASP A N 1
ATOM 577 C CA . ASP A 1 70 ? -1.445 -7.533 18.483 1.00 74.44 70 ASP A CA 1
ATOM 578 C C . ASP A 1 70 ? -1.663 -6.713 17.208 1.00 74.44 70 ASP A C 1
ATOM 580 O O . ASP A 1 70 ? -1.588 -5.484 17.229 1.00 74.44 70 ASP A O 1
ATOM 584 N N . LYS A 1 71 ? -2.024 -7.367 16.098 1.00 76.50 71 LYS A N 1
ATOM 585 C CA . LYS A 1 71 ? -2.366 -6.702 14.837 1.00 76.50 71 LYS A CA 1
ATOM 586 C C . LYS A 1 71 ? -3.630 -5.856 14.969 1.00 76.50 71 LYS A C 1
ATOM 588 O O . LYS A 1 71 ? -3.648 -4.739 14.460 1.00 76.50 71 LYS A O 1
ATOM 593 N N . TYR A 1 72 ? -4.667 -6.347 15.646 1.00 79.12 72 TYR A N 1
ATOM 594 C CA . TYR A 1 72 ? -5.889 -5.580 15.901 1.00 79.12 72 TYR A CA 1
ATOM 595 C C . TYR A 1 72 ? -5.591 -4.328 16.734 1.00 79.12 72 TYR A C 1
ATOM 597 O O . TYR A 1 72 ? -5.972 -3.225 16.342 1.00 79.12 72 TYR A O 1
ATOM 605 N N . ASN A 1 73 ? -4.845 -4.478 17.830 1.00 82.06 73 ASN A N 1
ATOM 606 C CA . ASN A 1 73 ? -4.462 -3.369 18.703 1.00 82.06 73 ASN A CA 1
ATOM 607 C C . ASN A 1 73 ? -3.571 -2.355 17.979 1.00 82.06 73 ASN A C 1
ATOM 609 O O . ASN A 1 73 ? -3.774 -1.146 18.112 1.00 82.06 73 ASN A O 1
ATOM 613 N N . LEU A 1 74 ? -2.636 -2.829 17.152 1.00 81.25 74 LEU A N 1
ATOM 614 C CA . LEU A 1 74 ? -1.807 -1.978 16.308 1.00 81.25 74 LEU A CA 1
ATOM 615 C C . LEU A 1 74 ? -2.660 -1.186 15.312 1.00 81.25 74 LEU A C 1
ATOM 617 O O . LEU A 1 74 ? -2.538 0.033 15.240 1.00 81.25 74 LEU A O 1
ATOM 621 N N . VAL A 1 75 ? -3.551 -1.851 14.572 1.00 82.62 75 VAL A N 1
ATOM 622 C CA . VAL A 1 75 ? -4.427 -1.195 13.587 1.00 82.62 75 VAL A CA 1
ATOM 623 C C . VAL A 1 75 ? -5.347 -0.182 14.265 1.00 82.62 75 VAL A C 1
ATOM 625 O O . VAL A 1 75 ? -5.474 0.938 13.775 1.00 82.62 75 VAL A O 1
ATOM 628 N N . LYS A 1 76 ? -5.927 -0.530 15.418 1.00 84.56 76 LYS A N 1
ATOM 629 C CA . LYS A 1 76 ? -6.757 0.373 16.223 1.00 84.56 76 LYS A CA 1
ATOM 630 C C . LYS A 1 76 ? -5.972 1.611 16.667 1.00 84.56 76 LYS A C 1
ATOM 632 O O . LYS A 1 76 ? -6.443 2.729 16.482 1.00 84.56 76 LYS A O 1
ATOM 637 N N . THR A 1 77 ? -4.752 1.426 17.169 1.00 82.12 77 THR A N 1
ATOM 638 C CA . THR A 1 77 ? -3.879 2.526 17.615 1.00 82.12 77 THR A CA 1
ATOM 639 C C . THR A 1 77 ? -3.466 3.430 16.453 1.00 82.12 77 THR A C 1
ATOM 641 O O . THR A 1 77 ? -3.512 4.655 16.562 1.00 82.12 77 THR A O 1
ATOM 644 N N . LEU A 1 78 ? -3.104 2.843 15.308 1.00 83.38 78 LEU A N 1
ATOM 645 C CA . LEU A 1 78 ? -2.760 3.589 14.095 1.00 83.38 78 LEU A CA 1
ATOM 646 C C . LEU A 1 78 ? -3.953 4.387 13.562 1.00 83.38 78 LEU A C 1
ATOM 648 O O . LEU A 1 78 ? -3.785 5.541 13.161 1.00 83.38 78 LEU A O 1
ATOM 652 N N . PHE A 1 79 ? -5.148 3.794 13.581 1.00 86.44 79 PHE A N 1
ATOM 653 C CA . PHE A 1 79 ? -6.383 4.454 13.173 1.00 86.44 79 PHE A CA 1
ATOM 654 C C . PHE A 1 79 ? -6.704 5.656 14.071 1.00 86.44 79 PHE A C 1
ATOM 656 O O . PHE A 1 79 ? -6.901 6.756 13.555 1.00 86.44 79 PHE A O 1
ATOM 663 N N . LEU A 1 80 ? -6.674 5.482 15.397 1.00 84.75 80 LEU A N 1
ATOM 664 C CA . LEU A 1 80 ? -6.916 6.559 16.367 1.00 84.75 80 LEU A CA 1
ATOM 665 C C . LEU A 1 80 ? -5.897 7.696 16.217 1.00 84.75 80 LEU A C 1
ATOM 667 O O . LEU A 1 80 ? -6.277 8.844 15.991 1.00 84.75 80 LEU A O 1
ATOM 671 N N . CYS A 1 81 ? -4.601 7.363 16.180 1.00 82.00 81 CYS A N 1
ATOM 672 C CA . CYS A 1 81 ? -3.530 8.337 15.958 1.00 82.00 81 CYS A CA 1
ATOM 673 C C . CYS A 1 81 ? -3.735 9.132 14.657 1.00 82.00 81 CYS A C 1
ATOM 675 O O . CYS A 1 81 ? -3.411 10.323 14.566 1.00 82.00 81 CYS A O 1
ATOM 677 N N . LYS A 1 82 ? -4.269 8.489 13.612 1.00 83.19 82 LYS A N 1
ATOM 678 C CA . LYS A 1 82 ? -4.538 9.164 12.344 1.00 83.19 82 LYS A CA 1
ATOM 679 C C . LYS A 1 82 ? -5.746 10.094 12.420 1.00 83.19 82 LYS A C 1
ATOM 681 O O . LYS A 1 82 ? -5.654 11.203 11.885 1.00 83.19 82 LYS A O 1
ATOM 686 N N . CYS A 1 83 ? -6.817 9.680 13.090 1.00 83.25 83 CYS A N 1
ATOM 687 C CA . CYS A 1 83 ? -7.991 10.513 13.346 1.00 83.25 83 CYS A CA 1
ATOM 688 C C . CYS A 1 83 ? -7.604 11.773 14.135 1.00 83.25 83 CYS A C 1
ATOM 690 O O . CYS A 1 83 ? -7.936 12.883 13.723 1.0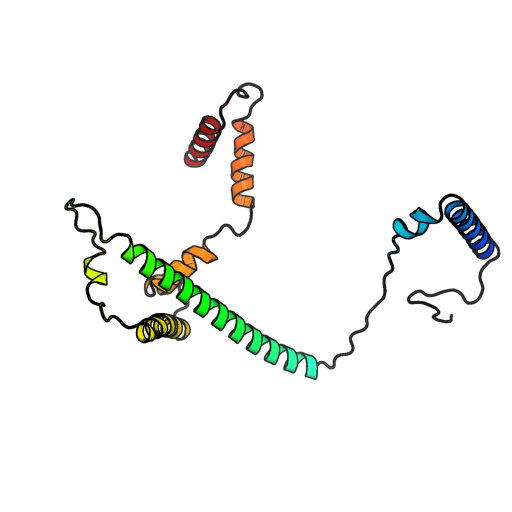0 83.25 83 CYS A O 1
ATOM 692 N N . GLU A 1 84 ? -6.778 11.634 15.174 1.00 82.62 84 GLU A N 1
ATOM 693 C CA . GLU A 1 84 ? -6.253 12.762 15.959 1.00 82.62 84 GLU A CA 1
ATOM 694 C C . GLU A 1 84 ? -5.425 13.739 15.115 1.00 82.62 84 GLU A C 1
ATOM 696 O O . GLU A 1 84 ? -5.569 14.958 15.217 1.00 82.62 84 GLU A O 1
ATOM 701 N N . LYS A 1 85 ? -4.562 13.220 14.231 1.00 82.31 85 LYS A N 1
ATOM 702 C CA . LYS A 1 85 ? -3.759 14.044 13.310 1.00 82.31 85 LYS A CA 1
ATOM 703 C C . LYS A 1 85 ? -4.605 14.801 12.288 1.00 82.31 85 LYS A C 1
ATOM 705 O O . LYS A 1 85 ? -4.133 15.809 11.757 1.00 82.31 85 LYS A O 1
ATOM 710 N N . LEU A 1 86 ? -5.784 14.294 11.934 1.00 80.19 86 LEU A N 1
ATOM 711 C CA . LEU A 1 86 ? -6.711 14.994 11.046 1.00 80.19 86 LEU A CA 1
ATOM 712 C C . LEU A 1 86 ? -7.485 16.060 11.804 1.00 80.19 86 LEU A C 1
ATOM 714 O O . LEU A 1 86 ? -7.461 17.210 11.381 1.00 80.19 86 LEU A O 1
ATOM 718 N N . TYR A 1 87 ? -8.026 15.712 12.967 1.00 79.25 87 TYR A N 1
ATOM 719 C CA . TYR A 1 87 ? -8.703 16.660 13.842 1.00 79.25 87 TYR A CA 1
ATOM 720 C C . TYR A 1 87 ? -7.801 17.852 14.214 1.00 79.25 87 TYR A C 1
ATOM 722 O O . TYR A 1 87 ? -8.193 19.006 14.069 1.00 79.25 87 TYR A O 1
ATOM 730 N N . ARG A 1 88 ? -6.535 17.601 14.585 1.00 76.75 88 ARG A N 1
ATOM 731 C CA . ARG A 1 88 ? -5.556 18.665 14.880 1.00 76.75 88 ARG A CA 1
ATOM 732 C C . ARG A 1 88 ? -5.338 19.613 13.698 1.00 76.75 88 ARG A C 1
ATOM 734 O O . ARG A 1 88 ? -5.242 20.816 13.903 1.00 76.75 88 ARG A O 1
ATOM 741 N N . ARG A 1 89 ? -5.242 19.077 12.475 1.00 71.94 89 ARG A N 1
ATOM 742 C CA . ARG A 1 89 ? -5.033 19.887 11.264 1.00 71.94 89 ARG A CA 1
ATOM 743 C C . ARG A 1 89 ? -6.203 20.838 11.027 1.00 71.94 89 ARG A C 1
ATOM 745 O O . ARG A 1 89 ? -5.961 21.971 10.643 1.00 71.94 89 ARG A O 1
ATOM 752 N N . GLU A 1 90 ? -7.426 20.393 11.298 1.00 67.31 90 GLU A N 1
ATOM 753 C CA . GLU A 1 90 ? -8.633 21.211 11.139 1.00 67.31 90 GLU A CA 1
ATOM 754 C C . GLU A 1 90 ? -8.711 22.345 12.161 1.00 67.31 90 GLU A C 1
ATOM 756 O O . GLU A 1 90 ? -9.040 23.474 11.804 1.00 67.31 90 GLU A O 1
ATOM 761 N N . VAL A 1 91 ? -8.336 22.070 13.412 1.00 63.84 91 VAL A N 1
ATOM 762 C CA . VAL A 1 91 ? -8.259 23.097 14.460 1.00 63.84 91 VAL A CA 1
ATOM 763 C C . VAL A 1 91 ? -7.239 24.179 14.084 1.00 63.84 91 VAL A C 1
ATOM 765 O O . VAL A 1 91 ? -7.551 25.361 14.182 1.00 63.84 91 VAL A O 1
ATOM 768 N N . SER A 1 92 ? -6.059 23.798 13.582 1.00 55.97 92 SER A N 1
ATOM 769 C CA . SER A 1 92 ? -5.021 24.760 13.179 1.00 55.97 92 SER A CA 1
ATOM 770 C C . SER A 1 92 ? -5.392 25.579 11.935 1.00 55.97 92 SER A C 1
ATOM 772 O O . SER A 1 92 ? -5.098 26.768 11.886 1.00 55.97 92 SER A O 1
ATOM 774 N N . THR A 1 93 ? -6.088 25.002 10.947 1.00 54.00 93 THR A N 1
ATOM 775 C CA . THR A 1 93 ? -6.559 25.759 9.766 1.00 54.00 93 THR A CA 1
ATOM 776 C C . THR A 1 93 ? -7.670 26.765 10.077 1.00 54.00 93 THR A C 1
ATOM 778 O O . THR A 1 93 ? -7.911 27.671 9.280 1.00 54.00 93 THR A O 1
ATOM 781 N N . ASN A 1 94 ? -8.343 26.617 11.220 1.00 51.03 94 ASN A N 1
ATOM 782 C CA . ASN A 1 94 ? -9.388 27.535 11.674 1.00 51.03 94 ASN A CA 1
ATOM 783 C C . ASN A 1 94 ? -8.832 28.696 12.521 1.00 51.03 94 ASN A C 1
ATOM 785 O O . ASN A 1 94 ? -9.515 29.703 12.676 1.00 51.03 94 ASN A O 1
ATOM 789 N N . GLU A 1 95 ? -7.601 28.596 13.038 1.00 48.97 95 GLU A N 1
ATOM 790 C CA . GLU A 1 95 ? -6.937 29.690 13.767 1.00 48.97 95 GLU A CA 1
ATOM 791 C C . GLU A 1 95 ? -6.343 30.746 12.813 1.00 48.97 95 GLU A C 1
ATOM 793 O O . GLU A 1 95 ? -6.398 31.936 13.113 1.00 48.97 95 GLU A O 1
ATOM 798 N N . GLU A 1 96 ? -5.872 30.353 11.623 1.00 45.59 96 GLU A N 1
ATOM 799 C CA . GLU A 1 96 ? -5.304 31.283 10.625 1.00 45.59 96 GLU A CA 1
ATOM 800 C C . GLU A 1 96 ? -6.360 32.055 9.801 1.00 45.59 96 GLU A C 1
ATOM 802 O O . GLU A 1 96 ? -6.038 33.067 9.183 1.00 45.59 96 GLU A O 1
ATOM 807 N N . LYS A 1 97 ? -7.631 31.626 9.794 1.00 46.12 97 LYS A N 1
ATOM 808 C CA . LYS A 1 97 ? -8.704 32.254 8.989 1.00 46.12 97 LYS A CA 1
ATOM 809 C C . LYS A 1 97 ? -9.510 33.344 9.706 1.00 46.12 97 LYS A C 1
ATOM 811 O O . LYS A 1 97 ? -10.327 34.001 9.070 1.00 46.12 97 LYS A O 1
ATOM 816 N N . ASN A 1 98 ? -9.257 33.604 10.988 1.00 42.25 98 ASN A N 1
ATOM 817 C CA . ASN A 1 98 ? -10.026 34.589 11.763 1.00 42.25 98 ASN A CA 1
ATOM 818 C C . ASN A 1 98 ? -9.519 36.041 11.637 1.00 42.25 98 ASN A C 1
ATOM 820 O O . ASN A 1 98 ? -9.966 36.905 12.389 1.00 42.25 98 ASN A O 1
ATOM 824 N N . SER A 1 99 ? -8.604 36.345 10.705 1.00 43.53 99 SER A N 1
ATOM 825 C CA . SER A 1 99 ? -8.050 37.699 10.544 1.00 43.53 99 SER A CA 1
ATOM 826 C C . SER A 1 99 ? -8.029 38.227 9.106 1.00 43.53 99 SER A C 1
ATOM 828 O O . SER A 1 99 ? -7.074 38.907 8.724 1.00 43.53 99 SER A O 1
ATOM 830 N N . SER A 1 100 ? -9.032 37.947 8.270 1.00 37.03 100 SER A N 1
ATOM 831 C CA . SER A 1 100 ? -9.305 38.830 7.120 1.00 37.03 100 SER A CA 1
ATOM 832 C C . SER A 1 100 ? -10.648 38.592 6.425 1.00 37.03 100 SER A C 1
ATOM 834 O O . SER A 1 100 ? -10.866 37.577 5.776 1.00 37.03 100 SER A O 1
ATOM 836 N N . THR A 1 101 ? -11.439 39.667 6.451 1.00 32.06 101 THR A N 1
ATOM 837 C CA . THR A 1 101 ? -12.250 40.194 5.342 1.00 32.06 101 THR A CA 1
ATOM 838 C C . THR A 1 101 ? -13.720 39.781 5.264 1.00 32.06 101 THR A C 1
ATOM 840 O O . THR A 1 101 ? -14.095 38.647 4.997 1.00 32.06 101 THR A O 1
ATOM 843 N N . SER A 1 102 ? -14.537 40.821 5.427 1.00 43.16 102 SER A N 1
ATOM 844 C CA . SER A 1 102 ? -15.961 40.932 5.152 1.00 43.16 102 SER A CA 1
ATOM 845 C C . SER A 1 102 ? -16.331 40.563 3.713 1.00 43.16 102 SER A C 1
ATOM 847 O O . SER A 1 102 ? -15.878 41.214 2.771 1.00 43.16 102 SER A O 1
ATOM 849 N N . SER A 1 103 ? -17.253 39.624 3.556 1.00 39.16 103 SER A N 1
ATOM 850 C CA . SER A 1 103 ? -18.275 39.653 2.510 1.00 39.16 103 SER A CA 1
ATOM 851 C C . SER A 1 103 ? -19.372 38.690 2.932 1.00 39.16 103 SER A C 1
ATOM 853 O O . SER A 1 103 ? -19.095 37.528 3.206 1.00 39.16 103 SER A O 1
ATOM 855 N N . ASN A 1 104 ? -20.590 39.210 3.044 1.00 46.19 104 ASN A N 1
ATOM 856 C CA . ASN A 1 104 ? -21.772 38.455 3.427 1.00 46.19 104 ASN A CA 1
ATOM 857 C C . ASN A 1 104 ? -22.038 37.356 2.398 1.00 46.19 104 ASN A C 1
ATOM 859 O O . ASN A 1 104 ? -22.401 37.679 1.274 1.00 46.19 104 ASN A O 1
ATOM 863 N N . ASP A 1 105 ? -21.870 36.106 2.808 1.00 43.12 105 ASP A N 1
ATOM 864 C CA . ASP A 1 105 ? -22.689 34.970 2.397 1.00 43.12 105 ASP A CA 1
ATOM 865 C C . ASP A 1 105 ? -22.542 33.922 3.507 1.00 43.12 105 ASP A C 1
ATOM 867 O O . ASP A 1 105 ? -21.452 33.430 3.793 1.00 43.12 105 ASP A O 1
ATOM 871 N N . GLU A 1 106 ? -23.637 33.679 4.223 1.00 47.41 106 GLU A N 1
ATOM 872 C CA . GLU A 1 106 ? -23.696 32.739 5.340 1.00 47.41 106 GLU A CA 1
ATOM 873 C C . GLU A 1 106 ? -23.493 31.312 4.816 1.00 47.41 106 GLU A C 1
ATOM 875 O O . GLU A 1 106 ? -24.408 30.686 4.273 1.00 47.41 106 GLU A O 1
ATOM 880 N N . ASP A 1 107 ? -22.279 30.786 4.982 1.00 47.44 107 ASP A N 1
ATOM 881 C CA . ASP A 1 107 ? -21.991 29.376 4.761 1.00 47.44 107 ASP A CA 1
ATOM 882 C C . ASP A 1 107 ? -22.849 28.541 5.723 1.00 47.44 107 ASP A C 1
ATOM 884 O O . ASP A 1 107 ? -22.649 28.547 6.937 1.00 47.44 107 ASP A O 1
ATOM 888 N N . PHE A 1 108 ? -23.768 27.752 5.160 1.00 45.28 108 PHE A N 1
ATOM 889 C CA . PHE A 1 108 ? -24.666 26.780 5.813 1.00 45.28 108 PHE A CA 1
ATOM 890 C C . PHE A 1 108 ? -24.004 25.895 6.898 1.00 45.28 108 PHE A C 1
ATOM 892 O O . PHE A 1 108 ? -24.678 25.316 7.748 1.00 45.28 108 PHE A O 1
ATOM 899 N N . PHE A 1 109 ? -22.674 25.790 6.892 1.00 44.34 109 PHE A N 1
ATOM 900 C CA . PHE A 1 109 ? -21.874 24.998 7.824 1.00 44.34 109 PHE A CA 1
ATOM 901 C C . PHE A 1 109 ? -21.410 25.755 9.082 1.00 44.34 109 PHE A C 1
ATOM 903 O O . PHE A 1 109 ? -20.937 25.115 10.024 1.00 44.34 109 PHE A O 1
ATOM 910 N N . HIS A 1 110 ? -21.539 27.084 9.136 1.00 48.06 110 HIS A N 1
ATOM 911 C CA . HIS A 1 110 ? -21.013 27.898 10.237 1.00 48.06 110 HIS A CA 1
ATOM 912 C C . HIS A 1 110 ? -21.850 27.782 11.524 1.00 48.06 110 HIS A C 1
ATOM 914 O O . HIS A 1 110 ? -21.305 27.825 12.633 1.00 48.06 110 HIS A O 1
ATOM 920 N N . ASP A 1 111 ? -23.156 27.544 11.380 1.00 41.31 111 ASP A N 1
ATOM 921 C CA . ASP A 1 111 ? -24.105 27.431 12.496 1.00 41.31 111 ASP A CA 1
ATOM 922 C C . ASP A 1 111 ? -23.977 26.100 13.258 1.00 41.31 111 ASP A C 1
ATOM 924 O O . ASP A 1 111 ? -24.228 26.030 14.462 1.00 41.31 111 ASP A O 1
ATOM 928 N N . PHE A 1 112 ? -23.487 25.044 12.599 1.00 46.84 112 PHE A N 1
ATOM 929 C CA . PHE A 1 112 ? -23.286 23.736 13.233 1.00 46.84 112 PHE A CA 1
ATOM 930 C C . PHE A 1 112 ? -22.066 23.712 14.173 1.00 46.84 112 PHE A C 1
ATOM 932 O O . PHE A 1 112 ? -22.052 22.979 15.159 1.00 46.84 112 PHE A O 1
ATOM 939 N N . ILE A 1 113 ? -21.045 24.534 13.896 1.00 49.78 113 ILE A N 1
ATOM 940 C CA . ILE A 1 113 ? -19.765 24.543 14.630 1.00 49.78 113 ILE A CA 1
ATOM 941 C C . ILE A 1 113 ? -19.791 25.483 15.845 1.00 49.78 113 ILE A C 1
ATOM 943 O O . ILE A 1 113 ? -19.087 25.253 16.832 1.00 49.78 113 ILE A O 1
ATOM 947 N N . LYS A 1 114 ? -20.634 26.522 15.818 1.00 44.25 114 LYS A N 1
ATOM 948 C CA . LYS A 1 114 ? -20.710 27.537 16.882 1.00 44.25 114 LYS A CA 1
ATOM 949 C C . LYS A 1 114 ? -21.171 26.968 18.234 1.00 44.25 114 LYS A C 1
ATOM 951 O O . LYS A 1 114 ? -20.844 27.538 19.273 1.00 44.25 114 LYS A O 1
ATOM 956 N N . ASN A 1 115 ? -21.848 25.818 18.232 1.00 42.19 115 ASN A N 1
ATOM 957 C CA . ASN A 1 115 ? -22.408 25.189 19.433 1.00 42.19 115 ASN A CA 1
ATOM 958 C C . ASN A 1 115 ? -21.421 24.343 20.261 1.00 42.19 115 ASN A C 1
ATOM 960 O O . ASN A 1 115 ? -21.810 23.837 21.310 1.00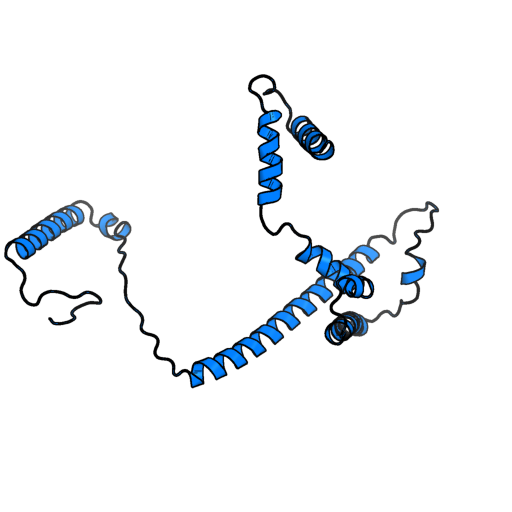 42.19 115 ASN A O 1
ATOM 964 N N . SER A 1 116 ? -20.158 24.195 19.847 1.00 44.59 116 SER A N 1
ATOM 965 C CA . SER A 1 116 ? -19.192 23.298 20.517 1.00 44.59 116 SER A CA 1
ATOM 966 C C . SER A 1 116 ? -17.916 23.978 21.034 1.00 44.59 116 SER A C 1
ATOM 968 O O . SER A 1 116 ? -16.900 23.317 21.237 1.00 44.59 116 SER A O 1
ATOM 970 N N . ASN A 1 117 ? -17.937 25.293 21.270 1.00 43.72 117 ASN A N 1
ATOM 971 C CA . ASN A 1 117 ? -16.795 25.991 21.867 1.00 43.72 117 ASN A CA 1
ATOM 972 C C . ASN A 1 117 ? -16.712 25.762 23.390 1.00 43.72 117 ASN A C 1
ATOM 974 O O . ASN A 1 117 ? -17.159 26.597 24.175 1.00 43.72 117 ASN A O 1
ATOM 978 N N . THR A 1 118 ? -16.059 24.671 23.805 1.00 42.53 118 THR A N 1
ATOM 979 C CA . THR A 1 118 ? -15.394 24.567 25.116 1.00 42.53 118 THR A CA 1
ATOM 980 C C . THR A 1 118 ? -13.901 24.310 24.902 1.00 42.53 118 THR A C 1
ATOM 982 O O . THR A 1 118 ? -13.465 23.339 24.286 1.00 42.53 118 THR A O 1
ATOM 985 N N . ASN A 1 119 ? -13.086 25.273 25.326 1.00 49.19 119 ASN A N 1
ATOM 986 C CA . ASN A 1 119 ? -11.652 25.310 25.065 1.00 49.19 119 ASN A CA 1
ATOM 987 C C . ASN A 1 119 ? -10.880 24.534 26.140 1.00 49.19 119 ASN A C 1
ATOM 989 O O . ASN A 1 119 ? -10.475 25.134 27.127 1.00 49.19 119 ASN A O 1
ATOM 993 N N . ASN A 1 120 ? -10.620 23.237 25.925 1.00 48.22 120 ASN A N 1
ATOM 994 C CA . ASN A 1 120 ? -9.609 22.474 26.674 1.00 48.22 120 ASN A CA 1
ATOM 995 C C . ASN A 1 120 ? -8.912 21.409 25.792 1.00 48.22 120 ASN A C 1
ATOM 997 O O . ASN A 1 120 ? -9.581 20.665 25.074 1.00 48.22 120 ASN A O 1
ATOM 1001 N N . PRO A 1 121 ? -7.572 21.260 25.845 1.00 52.31 121 PRO A N 1
ATOM 1002 C CA . PRO A 1 121 ? -6.839 20.259 25.056 1.00 52.31 121 PRO A CA 1
ATOM 1003 C C . PRO A 1 121 ? -7.098 18.801 25.484 1.00 52.31 121 PRO A C 1
ATOM 1005 O O . PRO A 1 121 ? -6.953 17.903 24.660 1.00 52.31 121 PRO A O 1
ATOM 1008 N N . ILE A 1 122 ? -7.527 18.562 26.729 1.00 49.97 122 ILE A N 1
ATOM 1009 C CA . ILE A 1 122 ? -7.888 17.227 27.247 1.00 49.97 122 ILE A CA 1
ATOM 1010 C C . ILE A 1 122 ? -9.249 16.767 26.687 1.00 49.97 122 ILE A C 1
ATOM 1012 O O . ILE A 1 122 ? -9.429 15.593 26.379 1.00 49.97 122 ILE A O 1
ATOM 1016 N N . GLU A 1 123 ? -10.186 17.694 26.461 1.00 53.59 123 GLU A N 1
ATOM 1017 C CA . GLU A 1 123 ? -11.494 17.400 25.852 1.00 53.59 123 GLU A CA 1
ATOM 1018 C C . GLU A 1 123 ? -11.364 17.025 24.366 1.00 53.59 123 GLU A C 1
ATOM 1020 O O . GLU A 1 123 ? -12.092 16.164 23.881 1.00 53.59 123 GLU A O 1
ATOM 1025 N N . LYS A 1 124 ? -10.380 17.585 23.650 1.00 54.69 124 LYS A N 1
ATOM 1026 C CA . LYS A 1 124 ? -10.139 17.312 22.220 1.00 54.69 124 LYS A CA 1
ATOM 1027 C C . LYS A 1 124 ? -9.738 15.860 21.933 1.00 54.69 124 LYS A C 1
ATOM 1029 O O . LYS A 1 124 ? -10.194 15.295 20.941 1.00 54.69 124 LYS A O 1
ATOM 1034 N N . GLN A 1 125 ? -8.922 15.258 22.801 1.00 55.62 125 GLN A N 1
ATOM 1035 C CA . GLN A 1 125 ? -8.554 13.840 22.707 1.00 55.62 125 GLN A CA 1
ATOM 1036 C C . GLN A 1 125 ? -9.786 12.946 22.926 1.00 55.62 125 GLN A C 1
ATOM 1038 O O . GLN A 1 125 ? -10.034 12.020 22.155 1.00 55.62 125 GLN A O 1
ATOM 1043 N N . ASN A 1 126 ? -10.612 13.305 23.914 1.00 65.38 126 ASN A N 1
ATOM 1044 C CA . ASN A 1 126 ? -11.838 12.583 24.244 1.00 65.38 126 ASN A CA 1
ATOM 1045 C C . ASN A 1 126 ? -12.882 12.657 23.118 1.00 65.38 126 ASN A C 1
ATOM 1047 O O . ASN A 1 126 ? -13.557 11.670 22.864 1.00 65.38 126 ASN A O 1
ATOM 1051 N N . ILE A 1 127 ? -13.009 13.777 22.398 1.00 73.00 127 ILE A N 1
ATOM 1052 C CA . ILE A 1 127 ? -13.987 13.907 21.299 1.00 73.00 127 ILE A CA 1
ATOM 1053 C C . ILE A 1 127 ? -13.679 12.931 20.153 1.00 73.00 127 ILE A C 1
ATOM 1055 O O . ILE A 1 127 ? -14.581 12.247 19.667 1.00 73.00 127 ILE A O 1
ATOM 1059 N N . VAL A 1 128 ? -12.408 12.838 19.749 1.00 78.06 128 VAL A N 1
ATOM 1060 C CA . VAL A 1 128 ? -11.967 11.934 18.674 1.00 78.06 128 VAL A CA 1
ATOM 1061 C C . VAL A 1 128 ? -12.150 10.478 19.086 1.00 78.06 128 VAL A C 1
ATOM 1063 O O . VAL A 1 128 ? -12.723 9.687 18.337 1.00 78.06 128 VAL A O 1
ATOM 1066 N N . GLU A 1 129 ? -11.697 10.128 20.290 1.00 80.88 129 GLU A N 1
ATOM 1067 C CA . GLU A 1 129 ? -11.790 8.763 20.797 1.00 80.88 129 GLU A CA 1
ATOM 1068 C C . GLU A 1 129 ? -13.250 8.322 20.970 1.00 80.88 129 GLU A C 1
ATOM 1070 O O . GLU A 1 129 ? -13.608 7.227 20.538 1.00 80.88 129 GLU A O 1
ATOM 1075 N N . MET A 1 130 ? -14.128 9.194 21.477 1.00 80.06 130 MET A N 1
ATOM 1076 C CA . MET A 1 130 ? -15.560 8.909 21.625 1.00 80.06 130 MET A CA 1
ATOM 1077 C C . MET A 1 130 ? -16.278 8.722 20.283 1.00 80.06 130 MET A C 1
ATOM 1079 O O . MET A 1 130 ? -17.140 7.850 20.170 1.00 80.06 130 MET A O 1
ATOM 1083 N N . GLU A 1 131 ? -15.940 9.500 19.249 1.00 83.56 131 GLU A N 1
ATOM 1084 C CA . GLU A 1 131 ? -16.499 9.301 17.904 1.00 83.56 131 GLU A CA 1
ATOM 1085 C C . GLU A 1 131 ? -16.016 7.977 17.288 1.00 83.56 131 GLU A C 1
ATOM 1087 O O . GLU A 1 131 ? -16.821 7.228 16.730 1.00 83.56 131 GLU A O 1
ATOM 1092 N N . CYS A 1 132 ? -14.729 7.643 17.443 1.00 85.75 132 CYS A N 1
ATOM 1093 C CA . CYS A 1 132 ? -14.169 6.378 16.970 1.00 85.75 132 CYS A CA 1
ATOM 1094 C C . CYS A 1 132 ? -14.755 5.160 17.698 1.00 85.75 132 CYS A C 1
ATOM 1096 O O . CYS A 1 132 ? -15.082 4.169 17.047 1.00 85.75 132 CYS A O 1
ATOM 1098 N N . LEU A 1 133 ? -14.928 5.224 19.021 1.00 84.44 133 LEU A N 1
ATOM 1099 C CA . LEU A 1 133 ? -15.562 4.158 19.801 1.00 84.44 133 LEU A CA 1
ATOM 1100 C C . LEU A 1 133 ? -17.026 3.967 19.391 1.00 84.44 133 LEU A C 1
ATOM 1102 O O . LEU A 1 133 ? -17.439 2.840 19.130 1.00 84.44 133 LEU A O 1
ATOM 1106 N N . ARG A 1 134 ? -17.776 5.065 19.213 1.00 86.69 134 ARG A N 1
ATOM 1107 C CA . ARG A 1 134 ? -19.171 5.019 18.746 1.00 86.69 134 ARG A CA 1
ATOM 1108 C C . ARG A 1 134 ? -19.312 4.401 17.353 1.00 86.69 134 ARG A C 1
ATOM 1110 O O . ARG A 1 134 ? -20.361 3.850 17.039 1.00 86.69 134 ARG A O 1
ATOM 1117 N N . TYR A 1 135 ? -18.290 4.505 16.511 1.00 86.94 135 TYR A N 1
ATOM 1118 C CA . TYR A 1 135 ? -18.250 3.826 15.217 1.00 86.94 135 TYR A CA 1
ATOM 1119 C C . TYR A 1 135 ? -17.852 2.354 15.332 1.00 86.94 135 TYR A C 1
ATOM 1121 O O . TYR A 1 135 ? -18.440 1.512 14.665 1.00 86.94 135 TYR A O 1
ATOM 1129 N N . PHE A 1 136 ? -16.887 2.018 16.192 1.00 85.75 136 PHE A N 1
ATOM 1130 C CA . PHE A 1 136 ? -16.493 0.623 16.414 1.00 85.75 136 PHE A CA 1
ATOM 1131 C C . PHE A 1 136 ? -17.597 -0.225 17.053 1.00 85.75 136 PHE A C 1
ATOM 1133 O O . PHE A 1 136 ? -17.632 -1.434 16.834 1.00 85.75 136 PHE A O 1
ATOM 1140 N N . GLU A 1 137 ? -18.483 0.392 17.833 1.00 86.81 137 GLU A N 1
ATOM 1141 C CA . GLU A 1 137 ? -19.634 -0.268 18.456 1.00 86.81 137 GLU A CA 1
ATOM 1142 C C . GLU A 1 137 ? -20.880 -0.313 17.559 1.00 86.81 137 GLU A C 1
ATOM 1144 O O . GLU A 1 137 ? -21.836 -1.030 17.875 1.00 86.81 137 GLU A O 1
ATOM 1149 N N . ASP A 1 138 ? -20.889 0.420 16.440 1.00 86.50 138 ASP A N 1
ATOM 1150 C CA . ASP A 1 138 ? -22.018 0.404 15.516 1.00 86.50 138 ASP A CA 1
ATOM 1151 C C . ASP A 1 138 ? -22.154 -0.982 14.858 1.00 86.50 138 ASP A C 1
ATOM 1153 O O . ASP A 1 138 ? -21.199 -1.587 14.368 1.00 86.50 138 ASP A O 1
ATOM 1157 N N . LYS A 1 139 ? -23.380 -1.508 14.859 1.00 84.25 139 LYS A N 1
ATOM 1158 C CA . LYS A 1 139 ? -23.723 -2.814 14.278 1.00 84.25 139 LYS A CA 1
ATOM 1159 C C . LYS A 1 139 ? -24.014 -2.718 12.781 1.00 84.25 139 LYS A C 1
ATOM 1161 O O . LYS A 1 139 ? -24.121 -3.752 12.114 1.00 84.25 139 LYS A O 1
ATOM 1166 N N . SER A 1 140 ? -24.200 -1.506 12.263 1.00 82.00 140 SER A N 1
ATOM 1167 C CA . SER A 1 140 ? -24.483 -1.271 10.855 1.00 82.00 140 SER A CA 1
ATOM 1168 C C . SER A 1 140 ? -23.253 -1.595 9.988 1.00 82.00 140 SER A C 1
ATOM 1170 O O . SER A 1 140 ? -22.119 -1.261 10.317 1.00 82.00 140 SER A O 1
ATOM 1172 N N . LYS A 1 141 ? -23.464 -2.295 8.866 1.00 80.19 141 LYS A N 1
ATOM 1173 C CA . LYS A 1 141 ? -22.399 -2.667 7.906 1.00 80.19 141 LYS A CA 1
ATOM 1174 C C . LYS A 1 141 ? -22.503 -1.910 6.580 1.00 80.19 141 LYS A C 1
ATOM 1176 O O . LYS A 1 141 ? -21.775 -2.203 5.635 1.00 80.19 141 LYS A O 1
ATOM 1181 N N . THR A 1 142 ? -23.453 -0.987 6.490 1.00 85.06 142 THR A N 1
ATOM 1182 C CA . THR A 1 142 ? -23.737 -0.213 5.282 1.00 85.06 142 THR A CA 1
ATOM 1183 C C . THR A 1 142 ? -22.783 0.972 5.208 1.00 85.06 142 THR A C 1
ATOM 1185 O O . THR A 1 142 ? -22.586 1.650 6.206 1.00 85.06 142 THR A O 1
ATOM 1188 N N . VAL A 1 143 ? -22.229 1.268 4.030 1.00 81.00 143 VAL A N 1
ATOM 1189 C CA . VAL A 1 143 ? -21.298 2.401 3.839 1.00 81.00 143 VAL A CA 1
ATOM 1190 C C . VAL A 1 143 ? -21.943 3.745 4.207 1.00 81.00 143 VAL A C 1
ATOM 1192 O O . VAL A 1 143 ? -21.255 4.646 4.681 1.00 81.00 143 VAL A O 1
ATOM 1195 N N . ASP A 1 144 ? -23.265 3.862 4.072 1.00 83.81 144 ASP A N 1
ATOM 1196 C CA . ASP A 1 144 ? -24.022 5.060 4.446 1.00 83.81 144 ASP A CA 1
ATOM 1197 C C . ASP A 1 144 ? -23.928 5.396 5.940 1.00 83.81 144 ASP A C 1
ATOM 1199 O O . ASP A 1 144 ? -24.052 6.561 6.310 1.00 83.81 144 ASP A O 1
ATOM 1203 N N . SER A 1 145 ? -23.639 4.421 6.812 1.00 85.00 145 SER A N 1
ATOM 1204 C CA . SER A 1 145 ? -23.475 4.693 8.244 1.00 85.00 145 SER A CA 1
ATOM 1205 C C . SER A 1 145 ? -22.283 5.598 8.538 1.00 85.00 145 SER A C 1
ATOM 1207 O O . SER A 1 145 ? -22.322 6.375 9.488 1.00 85.00 145 SER A O 1
ATOM 1209 N N . ILE A 1 146 ? -21.267 5.581 7.668 1.00 84.19 146 ILE A N 1
ATOM 1210 C CA . ILE A 1 146 ? -20.075 6.429 7.758 1.00 84.19 146 ILE A CA 1
ATOM 1211 C C . ILE A 1 146 ? -20.445 7.913 7.611 1.00 84.19 146 ILE A C 1
ATOM 1213 O O .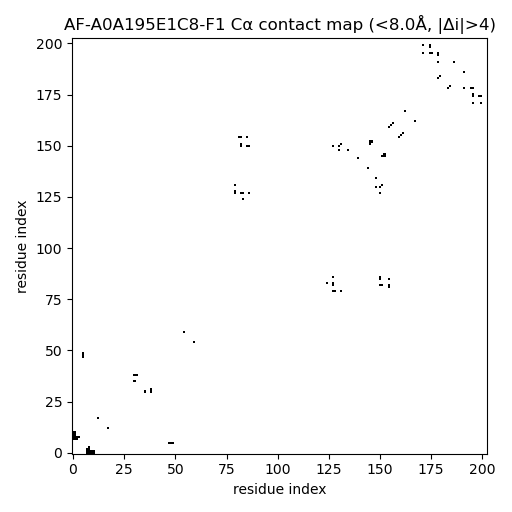 ILE A 1 146 ? -19.743 8.772 8.136 1.00 84.19 146 ILE A O 1
ATOM 1217 N N . ILE A 1 147 ? -21.562 8.236 6.948 1.00 84.75 147 ILE A N 1
ATOM 1218 C CA . ILE A 1 147 ? -22.042 9.618 6.786 1.00 84.75 147 ILE A CA 1
ATOM 1219 C C . ILE A 1 147 ? -22.395 10.242 8.147 1.00 84.75 147 ILE A C 1
ATOM 1221 O O . ILE A 1 147 ? -22.250 11.449 8.319 1.00 84.75 147 ILE A O 1
ATOM 1225 N N . ASN A 1 148 ? -22.771 9.427 9.138 1.00 84.94 148 ASN A N 1
ATOM 1226 C CA . ASN A 1 148 ? -23.119 9.887 10.487 1.00 84.94 148 ASN A CA 1
ATOM 1227 C C . ASN A 1 148 ? -21.897 10.277 11.341 1.00 84.94 148 ASN A C 1
ATOM 1229 O O . ASN A 1 148 ? -22.056 10.810 12.442 1.00 84.94 148 ASN A O 1
ATOM 1233 N N . TYR A 1 149 ? -20.682 10.002 10.859 1.00 86.12 149 TYR A N 1
ATOM 1234 C CA . TYR A 1 149 ? -19.430 10.228 11.577 1.00 86.12 149 TYR A CA 1
ATOM 1235 C C . TYR A 1 149 ? -18.507 11.102 10.730 1.00 86.12 149 TYR A C 1
ATOM 1237 O O . TYR A 1 149 ? -17.801 10.617 9.846 1.00 86.12 149 TYR A O 1
ATOM 1245 N N . ASN A 1 150 ? -18.515 12.409 10.981 1.00 81.38 150 ASN A N 1
ATOM 1246 C CA . ASN A 1 150 ? -17.816 13.391 10.152 1.00 81.38 150 ASN A CA 1
ATOM 1247 C C . ASN A 1 150 ? -16.297 13.139 10.101 1.00 81.38 150 ASN A C 1
ATOM 1249 O O . ASN A 1 150 ? -15.687 13.182 9.031 1.00 81.38 150 ASN A O 1
ATOM 1253 N N . LEU A 1 151 ? -15.669 12.818 11.238 1.00 82.62 151 LEU A N 1
ATOM 1254 C CA . LEU A 1 151 ? -14.226 12.572 11.280 1.00 82.62 151 LEU A CA 1
ATOM 1255 C C . LEU A 1 151 ? -13.859 11.291 10.522 1.00 82.62 151 LEU A C 1
ATOM 1257 O O . LEU A 1 151 ? -12.900 11.258 9.747 1.00 82.62 151 LEU A O 1
ATOM 1261 N N . ILE A 1 152 ? -14.661 10.244 10.702 1.00 86.06 152 ILE A N 1
ATOM 1262 C CA . ILE A 1 152 ? -14.438 8.941 10.070 1.00 86.06 152 ILE A CA 1
ATOM 1263 C C . ILE A 1 152 ? -14.726 9.015 8.575 1.00 86.06 152 ILE A C 1
ATOM 1265 O O . ILE A 1 152 ? -13.973 8.447 7.788 1.00 86.06 152 ILE A O 1
ATOM 1269 N N . GLN A 1 153 ? -15.733 9.778 8.153 1.00 86.56 153 GLN A N 1
ATOM 1270 C CA . GLN A 1 153 ? -16.013 10.037 6.745 1.00 86.56 153 GLN A CA 1
ATOM 1271 C C . GLN A 1 153 ? -14.821 10.698 6.048 1.00 86.56 153 GLN A C 1
ATOM 1273 O O . GLN A 1 153 ? -14.470 10.330 4.925 1.00 86.56 153 GLN A O 1
ATOM 1278 N N . LYS A 1 154 ? -14.155 11.646 6.711 1.00 83.44 154 LYS A N 1
ATOM 1279 C CA . LYS A 1 154 ? -12.958 12.301 6.171 1.00 83.44 154 LYS A CA 1
ATOM 1280 C C . LYS A 1 154 ? -11.776 11.345 6.072 1.00 83.44 154 LYS A C 1
ATOM 1282 O O . LYS A 1 154 ? -11.121 11.300 5.031 1.00 83.44 154 LYS A O 1
ATOM 1287 N N . VAL A 1 155 ? -11.534 10.539 7.108 1.00 85.75 155 VAL A N 1
ATOM 1288 C CA . VAL A 1 155 ? -10.519 9.470 7.077 1.00 85.75 155 VAL A CA 1
ATOM 1289 C C . VAL A 1 155 ? -10.821 8.494 5.939 1.00 85.75 155 VAL A C 1
ATOM 1291 O O . VAL A 1 155 ? -9.929 8.132 5.172 1.00 85.75 155 VAL A O 1
ATOM 1294 N N . PHE A 1 156 ? -12.087 8.109 5.785 1.00 87.44 156 PHE A N 1
ATOM 1295 C CA . PHE A 1 156 ? -12.539 7.205 4.741 1.00 87.44 156 PHE A CA 1
ATOM 1296 C C . PHE A 1 156 ? -12.254 7.774 3.351 1.00 87.44 156 PHE A C 1
ATOM 1298 O O . PHE A 1 156 ? -11.629 7.094 2.542 1.00 87.44 156 PHE A O 1
ATOM 1305 N N . ARG A 1 157 ? -12.613 9.038 3.096 1.00 85.19 157 ARG A N 1
ATOM 1306 C CA . ARG A 1 157 ? -12.281 9.726 1.839 1.00 85.19 157 ARG A CA 1
ATOM 1307 C C . ARG A 1 157 ? -10.771 9.796 1.618 1.00 85.19 157 ARG A C 1
ATOM 1309 O O . ARG A 1 157 ? -10.290 9.470 0.547 1.00 85.19 157 ARG A O 1
ATOM 1316 N N . GLN A 1 158 ? -9.986 10.136 2.633 1.00 85.00 158 GLN A N 1
ATOM 1317 C CA . GLN A 1 158 ? -8.541 10.254 2.446 1.00 85.00 158 GLN A CA 1
ATOM 1318 C C . GLN A 1 158 ? -7.859 8.922 2.100 1.00 85.00 158 GLN A C 1
ATOM 1320 O O . GLN A 1 158 ? -6.928 8.912 1.299 1.00 85.00 158 GLN A O 1
ATOM 1325 N N . TYR A 1 159 ? -8.275 7.820 2.723 1.00 84.00 159 TYR A N 1
ATOM 1326 C CA . TYR A 1 159 ? -7.537 6.556 2.650 1.00 84.00 159 TYR A CA 1
ATOM 1327 C C . TYR A 1 159 ? -8.173 5.501 1.754 1.00 84.00 159 TYR A C 1
ATOM 1329 O O . TYR A 1 159 ? -7.456 4.656 1.229 1.00 84.00 159 TYR A O 1
ATOM 1337 N N . ASN A 1 160 ? -9.490 5.538 1.564 1.00 85.00 160 ASN A N 1
ATOM 1338 C CA . ASN A 1 160 ? -10.214 4.515 0.809 1.00 85.00 160 ASN A CA 1
ATOM 1339 C C . ASN A 1 160 ? -10.666 4.996 -0.573 1.00 85.00 160 ASN A C 1
ATOM 1341 O O . ASN A 1 160 ? -11.069 4.167 -1.381 1.00 85.00 160 ASN A O 1
ATOM 1345 N N . THR A 1 161 ? -10.588 6.299 -0.881 1.00 81.88 161 THR A N 1
ATOM 1346 C CA . THR A 1 161 ? -10.911 6.805 -2.231 1.00 81.88 161 THR A CA 1
ATOM 1347 C C . THR A 1 161 ? -9.678 7.127 -3.070 1.00 81.88 161 THR A C 1
ATOM 1349 O O . THR A 1 161 ? -9.819 7.646 -4.176 1.00 81.88 161 THR A O 1
ATOM 1352 N N . ILE A 1 162 ? -8.470 6.837 -2.577 1.00 80.38 162 ILE A N 1
ATOM 1353 C CA . ILE A 1 162 ? -7.270 6.880 -3.419 1.00 80.38 162 ILE A CA 1
ATOM 1354 C C . ILE A 1 162 ? -7.316 5.743 -4.438 1.00 80.38 162 ILE A C 1
ATOM 1356 O O . ILE A 1 162 ? -7.844 4.663 -4.171 1.00 80.38 162 ILE A O 1
ATOM 1360 N N . LEU A 1 163 ? -6.755 5.984 -5.620 1.00 76.19 163 LEU A N 1
ATOM 1361 C CA . LEU A 1 163 ? -6.672 4.954 -6.648 1.00 76.19 163 LEU A CA 1
ATOM 1362 C C . LEU A 1 163 ? -5.778 3.814 -6.122 1.00 76.19 163 LEU A C 1
ATOM 1364 O O . LEU A 1 163 ? -4.636 4.078 -5.744 1.00 76.19 163 LEU A O 1
ATOM 1368 N N . PRO A 1 164 ? -6.250 2.552 -6.106 1.00 76.94 164 PRO A N 1
ATOM 1369 C CA . PRO A 1 164 ? -5.485 1.429 -5.556 1.00 76.94 164 PRO A CA 1
ATOM 1370 C C . PRO A 1 164 ? -4.283 1.038 -6.434 1.00 76.94 164 PRO A C 1
ATOM 1372 O O . PRO A 1 164 ? -3.508 0.161 -6.067 1.00 76.94 164 PRO A O 1
ATOM 1375 N N . SER A 1 165 ? -4.144 1.647 -7.617 1.00 86.12 165 SER A N 1
ATOM 1376 C CA . SER A 1 165 ? -3.052 1.424 -8.565 1.00 86.12 165 SER A CA 1
ATOM 1377 C C . SER A 1 165 ? -2.916 2.599 -9.538 1.00 86.12 165 SER A C 1
ATOM 1379 O O . SER A 1 165 ? -3.813 3.439 -9.642 1.00 86.12 165 SER A O 1
ATOM 1381 N N . SER A 1 166 ? -1.822 2.614 -10.301 1.00 88.06 166 SER A N 1
ATOM 1382 C CA . SER A 1 166 ? -1.600 3.522 -11.434 1.00 88.06 166 SER A CA 1
ATOM 1383 C C . SER A 1 166 ? -2.483 3.216 -12.646 1.00 88.06 166 SER A C 1
ATOM 1385 O O . SER A 1 166 ? -2.556 4.039 -13.551 1.00 88.06 166 SER A O 1
ATOM 1387 N N . VAL A 1 167 ? -3.203 2.088 -12.676 1.00 86.50 167 VAL A N 1
ATOM 1388 C CA . VAL A 1 167 ? -4.003 1.647 -13.837 1.00 86.50 167 VAL A CA 1
ATOM 1389 C C . VAL A 1 167 ? -4.969 2.724 -14.365 1.00 86.50 167 VAL A C 1
ATOM 1391 O O . VAL A 1 167 ? -5.055 2.898 -15.581 1.00 86.50 167 VAL A O 1
ATOM 1394 N N . PRO A 1 168 ? -5.703 3.487 -13.530 1.00 84.06 168 PRO A N 1
ATOM 1395 C CA . PRO A 1 168 ? -6.576 4.554 -14.024 1.00 84.06 168 PRO A CA 1
ATOM 1396 C C . PRO A 1 168 ? -5.800 5.691 -14.704 1.00 84.06 168 PRO A C 1
ATOM 1398 O O . PRO A 1 168 ? -6.288 6.269 -15.674 1.00 84.06 168 PRO A O 1
ATOM 1401 N N . VAL A 1 169 ? -4.580 5.965 -14.236 1.00 86.31 169 VAL A N 1
ATOM 1402 C CA . VAL A 1 169 ? -3.659 6.947 -14.821 1.00 86.31 169 VAL A CA 1
ATOM 1403 C C . VAL A 1 169 ? -3.063 6.404 -16.122 1.00 86.31 169 VAL A C 1
ATOM 1405 O O . VAL A 1 169 ? -3.059 7.098 -17.130 1.00 86.31 169 VAL A O 1
ATOM 1408 N N . GLU A 1 170 ? -2.664 5.136 -16.169 1.00 88.19 170 GLU A N 1
ATOM 1409 C CA . GLU A 1 170 ? -2.189 4.488 -17.399 1.00 88.19 170 GLU A CA 1
ATOM 1410 C C . GLU A 1 170 ? -3.267 4.463 -18.486 1.00 88.19 170 GLU A C 1
ATOM 1412 O O . GLU A 1 170 ? -2.976 4.730 -19.648 1.00 88.19 170 GLU A O 1
ATOM 1417 N N . ARG A 1 171 ? -4.536 4.226 -18.126 1.00 86.00 171 ARG A N 1
ATOM 1418 C CA . ARG A 1 171 ? -5.666 4.334 -19.066 1.00 86.00 171 ARG A CA 1
ATOM 1419 C C . ARG A 1 171 ? -5.879 5.762 -19.564 1.00 86.00 171 ARG A C 1
ATOM 1421 O O . ARG A 1 171 ? -6.304 5.937 -20.704 1.00 86.00 171 ARG A O 1
ATOM 1428 N N . LEU A 1 172 ? -5.613 6.766 -18.725 1.00 87.31 172 LEU A N 1
ATOM 1429 C CA . LEU A 1 172 ? -5.635 8.170 -19.132 1.00 87.31 172 LEU A CA 1
ATOM 1430 C C . LEU A 1 172 ? -4.533 8.431 -20.168 1.00 87.31 172 LEU A C 1
ATOM 1432 O O . LEU A 1 172 ? -4.834 8.905 -21.258 1.00 87.31 172 LEU A O 1
ATOM 1436 N N . PHE A 1 173 ? -3.294 8.021 -19.896 1.00 87.00 173 PHE A N 1
ATOM 1437 C CA . PHE A 1 173 ? -2.180 8.166 -20.840 1.00 87.00 173 PHE A CA 1
ATOM 1438 C C . PHE A 1 173 ? -2.295 7.267 -22.074 1.00 87.00 173 PHE A C 1
ATOM 1440 O O . PHE A 1 173 ? -1.864 7.662 -23.147 1.00 87.00 173 PHE A O 1
ATOM 1447 N N . SER A 1 174 ? -2.993 6.137 -22.009 1.00 87.25 174 SER A N 1
ATOM 1448 C CA . SER A 1 174 ? -3.325 5.353 -23.210 1.00 87.25 174 SER A CA 1
ATOM 1449 C C . SER A 1 174 ? -4.191 6.159 -24.190 1.00 87.25 174 SER A C 1
ATOM 1451 O O . SER A 1 174 ? -4.135 5.959 -25.399 1.00 87.25 174 SER A O 1
ATOM 1453 N N . ALA A 1 175 ? -5.003 7.101 -23.691 1.00 84.50 175 ALA A N 1
ATOM 1454 C CA . ALA A 1 175 ? -5.740 8.031 -24.546 1.00 84.50 175 ALA A CA 1
ATOM 1455 C C . ALA A 1 175 ? -4.857 9.162 -25.100 1.00 84.50 175 ALA A C 1
ATOM 1457 O O . ALA A 1 175 ? -5.233 9.790 -26.093 1.00 84.50 175 ALA A O 1
ATOM 1458 N N . SER A 1 176 ? -3.691 9.407 -24.492 1.00 82.69 176 SER A N 1
ATOM 1459 C CA . SER A 1 176 ? -2.749 10.428 -24.948 1.00 82.69 176 SER A CA 1
ATOM 1460 C C . SER A 1 176 ? -2.082 10.087 -26.274 1.00 82.69 176 SER A C 1
ATOM 1462 O O . SER A 1 176 ? -1.784 11.006 -27.030 1.00 82.69 176 SER A O 1
ATOM 1464 N N . ASP A 1 177 ? -1.969 8.804 -26.627 1.00 84.00 177 ASP A N 1
ATOM 1465 C CA . ASP A 1 177 ? -1.416 8.367 -27.918 1.00 84.00 177 ASP A CA 1
ATOM 1466 C C . ASP A 1 177 ? -2.241 8.890 -29.108 1.00 84.00 177 ASP A C 1
ATOM 1468 O O . ASP A 1 177 ? -1.732 9.090 -30.208 1.00 84.00 177 ASP A O 1
ATOM 1472 N N . GLN A 1 178 ? -3.530 9.173 -28.888 1.00 82.50 178 GLN A N 1
ATOM 1473 C CA . GLN A 1 178 ? -4.404 9.782 -29.895 1.00 82.50 178 GLN A CA 1
ATOM 1474 C C . GLN A 1 178 ? -4.246 11.306 -29.995 1.00 82.50 178 GLN A C 1
ATOM 1476 O O . GLN A 1 178 ? -4.723 11.904 -30.958 1.00 82.50 178 GLN A O 1
ATOM 1481 N N . ILE A 1 179 ? -3.645 11.939 -28.986 1.00 83.75 179 ILE A N 1
ATOM 1482 C CA . ILE A 1 179 ? -3.406 13.387 -28.908 1.00 83.75 179 ILE A CA 1
ATOM 1483 C C . ILE A 1 179 ? -1.985 13.697 -29.391 1.00 83.75 179 ILE A C 1
ATOM 1485 O O . ILE A 1 179 ? -1.788 14.631 -30.167 1.00 83.75 179 ILE A O 1
ATOM 1489 N N . LEU A 1 180 ? -1.008 12.879 -28.994 1.00 80.62 180 LEU A N 1
ATOM 1490 C CA . LEU A 1 180 ? 0.391 12.942 -29.413 1.00 80.62 180 LEU A CA 1
ATOM 1491 C C . LEU A 1 180 ? 0.603 12.146 -30.702 1.00 80.62 180 LEU A C 1
ATOM 1493 O O . LEU A 1 180 ? 1.348 11.172 -30.755 1.00 80.62 180 LEU A O 1
ATOM 1497 N N . THR A 1 181 ? -0.058 12.574 -31.774 1.00 79.88 18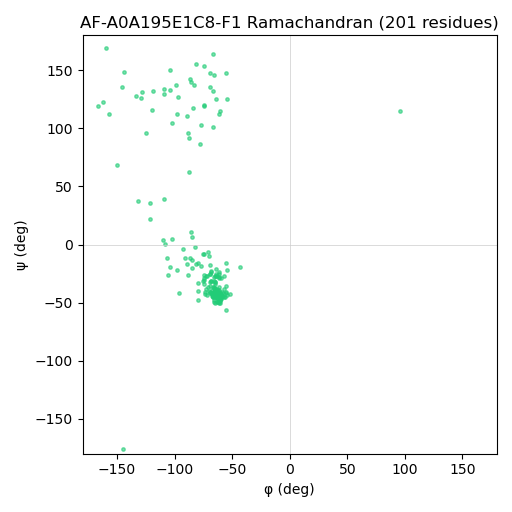1 THR A N 1
ATOM 1498 C CA . THR A 1 181 ? 0.229 12.024 -33.100 1.00 79.88 181 THR A CA 1
ATOM 1499 C C . THR A 1 181 ? 1.465 12.705 -33.695 1.00 79.88 181 THR A C 1
ATOM 1501 O O . THR A 1 181 ? 1.726 13.872 -33.391 1.00 79.88 181 THR A O 1
ATOM 1504 N N . PRO A 1 182 ? 2.197 12.061 -34.625 1.00 75.38 182 PRO A N 1
ATOM 1505 C CA . PRO A 1 182 ? 3.309 12.703 -35.336 1.00 75.38 182 PRO A CA 1
ATOM 1506 C C . PRO A 1 182 ? 2.926 14.023 -36.031 1.00 75.38 182 PRO A C 1
ATOM 1508 O O . PRO A 1 182 ? 3.784 14.863 -36.286 1.00 75.38 182 PRO A O 1
ATOM 1511 N N . ARG A 1 183 ? 1.631 14.220 -36.319 1.00 71.62 183 ARG A N 1
ATOM 1512 C CA . ARG A 1 183 ? 1.062 15.422 -36.943 1.00 71.62 183 ARG A CA 1
ATOM 1513 C C . ARG A 1 183 ? 0.747 16.543 -35.940 1.00 71.62 183 ARG A C 1
ATOM 1515 O O . ARG A 1 183 ? 0.637 17.696 -36.343 1.00 71.62 183 ARG A O 1
ATOM 1522 N N . THR A 1 184 ? 0.609 16.219 -34.656 1.00 69.38 184 THR A N 1
ATOM 1523 C CA . THR A 1 184 ? 0.254 17.130 -33.552 1.00 69.38 184 THR A CA 1
ATOM 1524 C C . THR A 1 184 ? 1.332 17.137 -32.462 1.00 69.38 184 THR A C 1
ATOM 1526 O O . THR A 1 184 ? 1.037 17.266 -31.281 1.00 69.38 184 THR A O 1
ATOM 1529 N N . ASN A 1 185 ? 2.606 17.019 -32.842 1.00 69.44 185 ASN A N 1
ATOM 1530 C CA . ASN A 1 185 ? 3.741 16.909 -31.915 1.00 69.44 185 ASN A CA 1
ATOM 1531 C C . ASN A 1 185 ? 4.301 18.258 -31.405 1.00 69.44 185 ASN A C 1
ATOM 1533 O O . ASN A 1 185 ? 5.324 18.272 -30.727 1.00 69.44 185 ASN A O 1
ATOM 1537 N N . ARG A 1 186 ? 3.659 19.392 -31.727 1.00 81.81 186 ARG A N 1
ATOM 1538 C CA . ARG A 1 186 ? 4.057 20.749 -31.286 1.00 81.81 186 ARG A CA 1
ATOM 1539 C C . ARG A 1 186 ? 3.082 21.332 -30.255 1.00 81.81 186 ARG A C 1
ATOM 1541 O O . ARG A 1 186 ? 2.729 22.506 -30.331 1.00 81.81 186 ARG A O 1
ATOM 1548 N N . LEU A 1 187 ? 2.594 20.498 -29.342 1.00 84.75 187 LEU A N 1
ATOM 1549 C CA . LEU A 1 187 ? 1.731 20.917 -28.236 1.00 84.75 187 LEU A CA 1
ATOM 1550 C C . LEU A 1 187 ? 2.591 21.391 -27.060 1.00 84.75 187 LEU A C 1
ATOM 1552 O O . LEU A 1 187 ? 3.613 20.780 -26.762 1.00 84.75 187 LEU A O 1
ATOM 1556 N N . SER A 1 188 ? 2.172 22.467 -26.395 1.00 88.31 188 SER A N 1
ATOM 1557 C CA . SER A 1 188 ? 2.700 22.792 -25.069 1.00 88.31 188 SER A CA 1
ATOM 1558 C C . SER A 1 188 ? 2.109 21.844 -24.027 1.00 88.31 188 SER A C 1
ATOM 1560 O O . SER A 1 188 ? 0.981 21.372 -24.198 1.00 88.31 188 SER A O 1
ATOM 1562 N N . ASP A 1 189 ? 2.830 21.623 -22.929 1.00 89.56 189 ASP A N 1
ATOM 1563 C CA . ASP A 1 189 ? 2.389 20.743 -21.837 1.00 89.56 189 ASP A CA 1
ATOM 1564 C C . ASP A 1 189 ? 1.000 21.141 -21.317 1.00 89.56 189 ASP A C 1
ATOM 1566 O O . ASP A 1 189 ? 0.104 20.308 -21.207 1.00 89.56 189 ASP A O 1
ATOM 1570 N N . THR A 1 190 ? 0.760 22.445 -21.138 1.00 91.69 190 THR A N 1
ATOM 1571 C CA . THR A 1 190 ? -0.540 22.977 -20.704 1.00 91.69 190 THR A CA 1
ATOM 1572 C C . THR A 1 190 ? -1.669 22.654 -21.688 1.00 91.69 190 THR A C 1
ATOM 1574 O O . THR A 1 190 ? -2.778 22.319 -21.279 1.00 91.69 190 THR A O 1
ATOM 1577 N N . MET A 1 191 ? -1.413 22.738 -22.997 1.00 88.62 191 MET A N 1
ATOM 1578 C CA . MET A 1 191 ? -2.424 22.423 -24.011 1.00 88.62 191 MET A CA 1
ATOM 1579 C C . MET A 1 191 ? -2.681 20.915 -24.086 1.00 88.62 191 MET A C 1
ATOM 1581 O O . MET A 1 191 ? -3.824 20.486 -24.242 1.00 88.62 191 MET A O 1
ATOM 1585 N N . PHE A 1 192 ? -1.629 20.108 -23.956 1.00 89.75 192 PHE A N 1
ATOM 1586 C CA . PHE A 1 192 ? -1.738 18.657 -23.909 1.00 89.75 192 PHE A CA 1
ATOM 1587 C C . PHE A 1 192 ? -2.591 18.191 -22.719 1.00 89.75 192 PHE A C 1
ATOM 1589 O O . PHE A 1 192 ? -3.513 17.399 -22.915 1.00 89.75 192 PHE A O 1
ATOM 1596 N N . GLU A 1 193 ? -2.357 18.732 -21.520 1.00 90.56 193 GLU A N 1
ATOM 1597 C CA . GLU A 1 193 ? -3.152 18.430 -20.322 1.00 90.56 193 GLU A CA 1
ATOM 1598 C C . GLU A 1 193 ? -4.633 18.789 -20.503 1.00 90.56 193 GLU A C 1
ATOM 1600 O O . GLU A 1 193 ? -5.512 17.968 -20.226 1.00 90.56 193 GLU A O 1
ATOM 1605 N N . ILE A 1 194 ? -4.928 19.984 -21.030 1.00 90.06 194 ILE A N 1
ATOM 1606 C CA . ILE A 1 194 ? -6.306 20.423 -21.298 1.00 90.06 194 ILE A CA 1
ATOM 1607 C C . ILE A 1 194 ? -6.992 19.477 -22.292 1.00 90.06 194 ILE A C 1
ATOM 1609 O O . ILE A 1 194 ? -8.109 19.021 -22.039 1.00 90.06 194 ILE A O 1
ATOM 1613 N N . LEU A 1 195 ? -6.329 19.135 -23.400 1.00 87.94 195 LEU A N 1
ATOM 1614 C CA . LEU A 1 195 ? -6.877 18.222 -24.406 1.00 87.94 195 LEU A CA 1
ATOM 1615 C C . LEU A 1 195 ? -7.103 16.816 -23.846 1.00 87.94 195 LEU A C 1
ATOM 1617 O O . LEU A 1 195 ? -8.126 16.199 -24.141 1.00 87.94 195 LEU A O 1
ATOM 1621 N N . LEU A 1 196 ? -6.185 16.319 -23.016 1.00 89.12 196 LEU A N 1
ATOM 1622 C CA . LEU A 1 196 ? -6.298 15.016 -22.366 1.00 89.12 196 LEU A CA 1
ATOM 1623 C C . LEU A 1 196 ? -7.517 14.957 -21.436 1.00 89.12 196 LEU A C 1
ATOM 1625 O O . LEU A 1 196 ? -8.280 13.987 -21.469 1.00 89.12 196 LEU A O 1
ATOM 1629 N N . MET A 1 197 ? -7.748 16.022 -20.664 1.00 89.31 197 MET A N 1
ATOM 1630 C CA . MET A 1 197 ? -8.902 16.136 -19.771 1.00 89.31 197 MET A CA 1
ATOM 1631 C C . MET A 1 197 ? -10.223 16.284 -20.535 1.00 89.31 197 MET A C 1
ATOM 1633 O O . MET A 1 197 ? -11.205 15.623 -20.188 1.00 89.31 197 MET A O 1
ATOM 1637 N N . LEU A 1 198 ? -10.256 17.088 -21.604 1.00 88.06 198 LEU A N 1
ATOM 1638 C CA . LEU A 1 198 ? -11.439 17.242 -22.461 1.00 88.06 198 LEU A CA 1
ATOM 1639 C C . LEU A 1 198 ? -11.817 15.921 -23.140 1.00 88.06 198 LEU A C 1
ATOM 1641 O O . LEU A 1 198 ? -12.962 15.483 -23.047 1.00 88.06 198 LEU A O 1
ATOM 1645 N N . LYS A 1 199 ? -10.833 15.223 -23.716 1.00 85.62 199 LYS A N 1
ATOM 1646 C CA . LYS A 1 199 ? -11.007 13.912 -24.357 1.00 85.62 199 LYS A CA 1
ATOM 1647 C C . LYS A 1 199 ? -11.590 12.871 -23.400 1.00 85.62 199 LYS A C 1
ATOM 1649 O O . LYS A 1 199 ? -12.377 12.019 -23.810 1.00 85.62 199 LYS A O 1
ATOM 1654 N N . LYS A 1 200 ? -11.179 12.896 -22.128 1.00 84.12 200 LYS A N 1
ATOM 1655 C CA . LYS A 1 200 ? -11.679 11.953 -21.124 1.00 84.12 200 LYS A CA 1
ATOM 1656 C C . LYS A 1 200 ? -13.098 12.287 -20.658 1.00 84.12 200 LYS A C 1
ATOM 1658 O O . LYS A 1 200 ? -13.825 11.358 -20.330 1.00 84.12 200 LYS A O 1
ATOM 1663 N N . ARG A 1 201 ? -13.478 13.570 -20.640 1.00 81.56 201 ARG A N 1
ATOM 1664 C CA . ARG A 1 201 ? -14.814 14.048 -20.245 1.00 81.56 201 ARG A CA 1
ATOM 1665 C C . ARG A 1 201 ? -15.899 13.754 -21.287 1.00 81.56 201 ARG A C 1
ATOM 1667 O O . ARG A 1 201 ? -17.060 13.638 -20.919 1.00 81.56 201 ARG A O 1
ATOM 1674 N N . GLU A 1 202 ? -15.535 13.646 -22.563 1.00 68.31 202 GLU A N 1
ATOM 1675 C CA . GLU A 1 202 ? -16.467 13.340 -23.663 1.00 68.31 202 GLU A CA 1
ATOM 1676 C C . GLU A 1 202 ? -16.929 11.868 -23.721 1.00 68.31 202 GLU A C 1
ATOM 1678 O O . GLU A 1 202 ? -17.812 11.545 -24.514 1.00 68.31 202 GLU A O 1
ATOM 1683 N N . LYS A 1 203 ? -16.351 10.973 -22.905 1.00 55.91 203 LYS A N 1
ATOM 1684 C CA . LYS A 1 203 ? -16.733 9.553 -22.791 1.00 55.91 203 LYS A CA 1
ATOM 1685 C C . LYS A 1 203 ? -17.402 9.260 -21.458 1.00 55.91 203 LYS A C 1
ATOM 1687 O O . LYS A 1 203 ? -18.358 8.459 -21.470 1.00 55.91 203 LYS A O 1
#

Radius of gyration: 32.92 Å; Cα contacts (8 Å, |Δi|>4): 58; chains: 1; bounding box: 72×81×64 Å

Solvent-accessible surface area (backbone atoms only — not comparable to full-atom values): 12779 Å² total; per-residue (Å²): 120,57,78,84,54,90,53,89,45,73,84,70,76,54,72,66,60,51,49,52,52,51,52,54,49,52,54,51,47,53,52,35,72,75,38,57,87,53,42,68,80,70,62,81,86,87,83,85,72,91,79,84,85,88,74,58,69,67,59,48,54,53,48,47,52,50,50,49,51,52,48,50,52,48,51,52,49,54,50,52,56,48,52,50,58,49,54,54,51,55,57,55,61,57,65,74,60,77,79,73,82,93,72,98,71,88,59,86,66,57,73,72,59,68,80,66,85,72,95,49,79,73,57,56,58,50,54,51,52,52,53,52,49,58,55,74,70,49,86,75,86,55,77,71,61,41,71,82,35,68,71,58,38,50,51,45,52,69,69,69,66,53,75,97,57,63,61,71,56,52,57,52,54,62,56,38,61,78,58,60,32,93,89,47,69,86,63,51,71,71,57,47,53,51,51,52,52,52,63,60,69,79,108

Secondary structure (DSSP, 8-state):
-EE-SSSEE-SS--HHHHHHHHHHHHHHHHHHHH-HHHHGGG--------------HHHHHHHHHHHHHHHHHHHHHHHHHHHHHHHHHHHHHHHTTTTS-------TTHHHHGGG----HHHHHHHHHHHHHHHHT----SGGGGGG-HHHHHHHHHHHSS-SSSHHHHHHHHHHTTTS-TTS----HHHHHHHHHHHHHT-